Protein AF-X8BH25-F1 (afdb_monomer_lite)

Foldseek 3Di:
DDDDDDDDDDDDDDDDDPPLDDLPPDQDLQLQSNLVNVVVDDPVSLVSVCVVPLQPLLRLNWFQQPPVRSTNQVSVVVCLVVLLVVLVVVLVVLVVVLVVQVVDPDHDPVVNVVSVVVSVVSVVLNLLSVLVVCQQPDPPAAHKTWRGDDNNQWTKIKRAGLQEAQAEEEEEEAAQDTSNCVVVVVVVQVVVLVVVCVVDVVDDSNNYMYMHGRHFDHHNDPVPLPDLPRLLVLLVSVLSNVSSSQSSHDDPHHHYEYEADDSRLSSVVNNVVVVRDDYDYDDDDDDDDDDDDDDDDD

Sequence (298 aa):
MGEVDLPGVRQRAGGRLQTRRRPGDLPPDDPKKFREWWESLSPEQKDLVYSRDHDIGNHPGMPWDPPDHLGKDHYNRLHLPELEQKTQADIDRMQHSLDEMMRGHNVDDGALYALQTQLAAAKNHLQGYRAIEAELNSTNGPKRYLGQLDEFGHAAVAINNPDTATHNAILVPGTGQDLTTIGGADAKSLAMYNAALQADRSLRPQDVAVTTWMGYDRPMGVDHAEFPNLARAGAGSLDAFEAGQRASHVGAPSIDTVIGHSYGSTVVGAAASAGITSTQTTSSPRAAPACSSTTPVT

pLDDT: mean 81.37, std 22.22, range [27.58, 98.62]

InterPro domains:
  IPR010427 Domain of unknown function DUF1023 [PF06259] (153-274)

Organism: NCBI:txid1299334

Radius of gyration: 24.79 Å; chains: 1; bounding box: 74×67×98 Å

Structure (mmCIF, N/CA/C/O backbone):
data_AF-X8BH25-F1
#
_entry.id   AF-X8BH25-F1
#
loop_
_atom_site.group_PDB
_atom_site.id
_atom_site.type_symbol
_atom_site.label_atom_id
_atom_site.label_alt_id
_atom_site.label_comp_id
_atom_site.label_asym_id
_atom_site.label_entity_id
_atom_site.label_seq_id
_atom_site.pdbx_PDB_ins_code
_atom_site.Cartn_x
_atom_site.Cartn_y
_atom_site.Cartn_z
_atom_site.occupancy
_atom_site.B_iso_or_equiv
_atom_site.auth_seq_id
_atom_site.auth_comp_id
_atom_site.auth_asym_id
_atom_site.auth_atom_id
_atom_site.pdbx_PDB_model_num
ATOM 1 N N . MET A 1 1 ? 6.019 -48.169 62.883 1.00 37.38 1 MET A N 1
ATOM 2 C CA . MET A 1 1 ? 6.693 -48.921 61.804 1.00 37.38 1 MET A CA 1
ATOM 3 C C . MET A 1 1 ? 5.579 -49.643 61.055 1.00 37.38 1 MET A C 1
ATOM 5 O O . MET A 1 1 ? 4.874 -50.378 61.727 1.00 37.38 1 MET A O 1
ATOM 9 N N . GLY A 1 2 ? 5.275 -49.424 59.776 1.00 34.59 2 GLY A N 1
ATOM 10 C CA . GLY A 1 2 ? 5.816 -48.527 58.736 1.00 34.59 2 GLY A CA 1
ATOM 11 C C . GLY A 1 2 ? 5.441 -49.109 57.354 1.00 34.59 2 GLY A C 1
ATOM 12 O O . GLY A 1 2 ? 5.427 -50.330 57.270 1.00 34.59 2 GLY A O 1
ATOM 13 N N . GLU A 1 3 ? 5.158 -48.270 56.336 1.00 34.62 3 GLU A N 1
ATOM 14 C CA . GLU A 1 3 ? 4.794 -48.651 54.932 1.00 34.62 3 GLU A CA 1
ATOM 15 C C . GLU A 1 3 ? 3.479 -49.468 54.760 1.00 34.62 3 GLU A C 1
ATOM 17 O O . GLU A 1 3 ? 3.078 -50.169 55.682 1.00 34.62 3 GLU A O 1
ATOM 22 N N . VAL A 1 4 ? 2.698 -49.483 53.661 1.00 37.47 4 VAL A N 1
ATOM 23 C CA . VAL A 1 4 ? 2.357 -48.602 52.494 1.00 37.47 4 VAL A CA 1
ATOM 24 C C . VAL A 1 4 ? 0.859 -48.914 52.144 1.00 37.47 4 VAL A C 1
ATOM 26 O O . VAL A 1 4 ? 0.259 -49.735 52.833 1.00 37.47 4 VAL A O 1
ATOM 29 N N . ASP A 1 5 ? 0.109 -48.342 51.187 1.00 32.78 5 ASP A N 1
ATOM 30 C CA . ASP A 1 5 ? 0.379 -47.505 49.998 1.00 32.78 5 ASP A CA 1
ATOM 31 C C . ASP A 1 5 ? -0.813 -46.543 49.690 1.00 32.78 5 ASP A C 1
ATOM 33 O O . ASP A 1 5 ? -1.689 -46.333 50.533 1.00 32.78 5 ASP A O 1
ATOM 37 N N . LEU A 1 6 ? -0.850 -45.938 48.494 1.00 37.19 6 LEU A N 1
ATOM 38 C CA . LEU A 1 6 ? -1.736 -44.843 48.069 1.00 37.19 6 LEU A CA 1
ATOM 39 C C . LEU A 1 6 ? -2.844 -45.230 47.046 1.00 37.19 6 LEU A C 1
ATOM 41 O O . LEU A 1 6 ? -2.813 -46.308 46.453 1.00 37.19 6 LEU A O 1
ATOM 45 N N . PRO A 1 7 ? -3.866 -44.365 46.833 1.00 39.38 7 PRO A N 1
ATOM 46 C CA . PRO A 1 7 ? -5.082 -44.709 46.086 1.00 39.38 7 PRO A CA 1
ATOM 47 C C . PRO A 1 7 ? -5.023 -44.418 44.574 1.00 39.38 7 PRO A C 1
ATOM 49 O O . PRO A 1 7 ? -4.385 -43.471 44.115 1.00 39.38 7 PRO A O 1
ATOM 52 N N . GLY A 1 8 ? -5.805 -45.174 43.795 1.00 31.67 8 GLY A N 1
ATOM 53 C CA . GLY A 1 8 ? -5.980 -44.957 42.354 1.00 31.67 8 GLY A CA 1
ATOM 54 C C . GLY A 1 8 ? -6.877 -43.758 42.011 1.00 31.67 8 GLY A C 1
ATOM 55 O O . GLY A 1 8 ? -7.979 -43.617 42.544 1.00 31.67 8 GLY A O 1
ATOM 56 N N . VAL A 1 9 ? -6.435 -42.913 41.069 1.00 35.41 9 VAL A N 1
ATOM 57 C CA . VAL A 1 9 ? -7.143 -41.687 40.654 1.00 35.41 9 VAL A CA 1
ATOM 58 C C . VAL A 1 9 ? -7.354 -41.617 39.134 1.00 35.41 9 VAL A C 1
ATOM 60 O O . VAL A 1 9 ? -6.424 -41.402 38.371 1.00 35.41 9 VAL A O 1
ATOM 63 N N . ARG A 1 10 ? -8.641 -41.702 38.769 1.00 33.47 10 ARG A N 1
ATOM 64 C CA . ARG A 1 10 ? -9.377 -41.047 37.662 1.00 33.47 10 ARG A CA 1
ATOM 65 C C . ARG A 1 10 ? -8.927 -41.176 36.192 1.00 33.47 10 ARG A C 1
ATOM 67 O O . ARG A 1 10 ? -7.797 -40.939 35.786 1.00 33.47 10 ARG A O 1
ATOM 74 N N . GLN A 1 11 ? -9.966 -41.389 35.383 1.00 35.06 11 GLN A N 1
ATOM 75 C CA . GLN A 1 11 ? -10.053 -41.205 33.933 1.00 35.06 11 GLN A CA 1
ATOM 76 C C . GLN A 1 11 ? -9.400 -39.899 33.441 1.00 35.06 11 GLN A C 1
ATOM 78 O O . GLN A 1 11 ? -9.598 -38.836 34.031 1.00 35.06 11 GLN A O 1
ATOM 83 N N . ARG A 1 12 ? -8.730 -39.960 32.282 1.00 32.62 12 ARG A N 1
ATOM 84 C CA . ARG A 1 12 ? -8.389 -38.778 31.476 1.00 32.62 12 ARG A CA 1
ATOM 85 C C . ARG A 1 12 ? -9.425 -38.581 30.373 1.00 32.62 12 ARG A C 1
ATOM 87 O O . ARG A 1 12 ? -9.668 -39.490 29.585 1.00 32.62 12 ARG A O 1
ATOM 94 N N . ALA A 1 13 ? -9.998 -37.382 30.304 1.00 37.22 13 ALA A N 1
ATOM 95 C CA . ALA A 1 13 ? -10.833 -36.958 29.186 1.00 37.22 13 ALA A CA 1
ATOM 96 C C . ALA A 1 13 ? -9.973 -36.678 27.939 1.00 37.22 13 ALA A C 1
ATOM 98 O O . ALA A 1 13 ? -8.868 -36.140 28.045 1.00 37.22 13 ALA A O 1
ATOM 99 N N . GLY A 1 14 ? -10.489 -37.019 26.757 1.00 38.03 14 GLY A N 1
ATOM 100 C CA . GLY A 1 14 ? -9.838 -36.727 25.481 1.00 38.03 14 GLY A CA 1
ATOM 101 C C . GLY A 1 14 ? -10.034 -35.270 25.066 1.00 38.03 14 GLY A C 1
ATOM 102 O O . GLY A 1 14 ? -11.088 -34.914 24.547 1.00 38.03 14 GLY A O 1
ATOM 103 N N . GLY A 1 15 ? -9.013 -34.435 25.258 1.00 30.97 15 GLY A N 1
ATOM 104 C CA . GLY A 1 15 ? -8.938 -33.111 24.640 1.00 30.97 15 GLY A CA 1
ATOM 105 C C . GLY A 1 15 ? -8.357 -33.206 23.229 1.00 30.97 15 GLY A C 1
ATOM 106 O O . GLY A 1 15 ? -7.290 -33.791 23.044 1.00 30.97 15 GLY A O 1
ATOM 107 N N . ARG A 1 16 ? -9.029 -32.619 22.229 1.00 37.28 16 ARG A N 1
ATOM 108 C CA . ARG A 1 16 ? -8.447 -32.449 20.888 1.00 37.28 16 ARG A CA 1
ATOM 109 C C . ARG A 1 16 ? -7.255 -31.497 20.985 1.00 37.28 16 ARG A C 1
ATOM 111 O O . ARG A 1 16 ? -7.436 -30.310 21.238 1.00 37.28 16 ARG A O 1
ATOM 118 N N . LEU A 1 17 ? -6.050 -32.014 20.756 1.00 36.94 17 LEU A N 1
ATOM 119 C CA . LEU A 1 17 ? -4.864 -31.190 20.551 1.00 36.94 17 LEU A CA 1
ATOM 120 C C . LEU A 1 17 ? -5.019 -30.441 19.225 1.00 36.94 17 LEU A C 1
ATOM 122 O O . LEU A 1 17 ? -4.850 -31.028 18.158 1.00 36.94 17 LEU A O 1
ATOM 126 N N . GLN A 1 18 ? -5.329 -29.146 19.291 1.00 40.94 18 GLN A N 1
ATOM 127 C CA . GLN A 1 18 ? -5.066 -28.253 18.168 1.00 40.94 18 GLN A CA 1
ATOM 128 C C . GLN A 1 18 ? -3.545 -28.160 18.020 1.00 40.94 18 GLN A C 1
ATOM 130 O O . GLN A 1 18 ? -2.861 -27.615 18.888 1.00 40.94 18 GLN A O 1
ATOM 135 N N . THR A 1 19 ? -3.002 -28.749 16.957 1.00 44.41 19 THR A N 1
ATOM 136 C CA . THR A 1 19 ? -1.580 -28.651 16.624 1.00 44.41 19 THR A CA 1
ATOM 137 C C . THR A 1 19 ? -1.246 -27.201 16.303 1.00 44.41 19 THR A C 1
ATOM 139 O O . THR A 1 19 ? -1.522 -26.738 15.196 1.00 44.41 19 THR A O 1
ATOM 142 N N . ARG A 1 20 ? -0.654 -26.484 17.269 1.00 55.25 20 ARG A N 1
ATOM 143 C CA . ARG A 1 20 ? -0.022 -25.184 17.016 1.00 55.25 20 ARG A CA 1
ATOM 144 C C . ARG A 1 20 ? 0.984 -25.361 15.879 1.00 55.25 20 ARG A C 1
ATOM 146 O O . ARG A 1 20 ? 1.890 -26.190 16.003 1.00 55.25 20 ARG A O 1
ATOM 153 N N . ARG A 1 21 ? 0.793 -24.612 14.789 1.00 59.16 21 ARG A N 1
ATOM 154 C CA . ARG A 1 21 ? 1.749 -24.568 13.677 1.00 59.16 21 ARG A CA 1
ATOM 155 C C . ARG A 1 21 ? 3.113 -24.130 14.206 1.00 59.16 21 ARG A C 1
ATOM 157 O O . ARG A 1 21 ? 3.189 -23.297 15.109 1.00 59.16 21 ARG A O 1
ATOM 164 N N . ARG A 1 22 ? 4.183 -24.722 13.687 1.00 55.12 22 ARG A N 1
ATOM 165 C CA . ARG A 1 22 ? 5.559 -24.373 14.061 1.00 55.12 22 ARG A CA 1
ATOM 166 C C . ARG A 1 22 ? 6.087 -23.239 13.173 1.00 55.12 22 ARG A C 1
ATOM 168 O O . ARG A 1 22 ? 5.622 -23.100 12.042 1.00 55.12 22 ARG A O 1
ATOM 175 N N . PRO A 1 23 ? 7.088 -22.464 13.633 1.00 46.84 23 PRO A N 1
ATOM 176 C CA . PRO A 1 23 ? 7.805 -21.513 12.785 1.00 46.84 23 PRO A CA 1
ATOM 177 C C . PRO A 1 23 ? 8.532 -22.273 11.662 1.00 46.84 23 PRO A C 1
ATOM 179 O O . PRO A 1 23 ? 9.587 -22.869 11.877 1.00 46.84 23 PRO A O 1
ATOM 182 N N . GLY A 1 24 ? 7.922 -22.325 10.477 1.00 53.78 24 GLY A N 1
ATOM 183 C CA . GLY A 1 24 ? 8.342 -23.191 9.369 1.00 53.78 24 GLY A CA 1
ATOM 184 C C . GLY A 1 24 ? 7.213 -23.957 8.678 1.00 53.78 24 GLY A C 1
ATOM 185 O O . GLY A 1 24 ? 7.440 -24.459 7.581 1.00 53.78 24 GLY A O 1
ATOM 186 N N . ASP A 1 25 ? 6.011 -24.013 9.256 1.00 68.56 25 ASP A N 1
ATOM 187 C CA . ASP A 1 25 ? 4.812 -24.338 8.480 1.00 68.56 25 ASP A CA 1
ATOM 188 C C . ASP A 1 25 ? 4.462 -23.140 7.576 1.00 68.56 25 ASP A C 1
ATOM 190 O O . ASP A 1 25 ? 4.660 -21.990 7.975 1.00 68.56 25 ASP A O 1
ATOM 194 N N . LEU A 1 26 ? 3.935 -23.400 6.373 1.00 79.19 26 LEU A N 1
ATOM 195 C CA . LEU A 1 26 ? 3.506 -22.346 5.444 1.00 79.19 26 LEU A CA 1
ATOM 196 C C . LEU A 1 26 ? 2.451 -21.423 6.095 1.00 79.19 26 LEU A C 1
ATOM 198 O O . LEU A 1 26 ? 1.616 -21.925 6.869 1.00 79.19 26 LEU A O 1
ATOM 202 N N . PRO A 1 27 ? 2.439 -20.114 5.774 1.00 87.94 27 PRO A N 1
ATOM 203 C CA . PRO A 1 27 ? 1.376 -19.210 6.198 1.00 87.94 27 PRO A CA 1
ATOM 204 C C . PRO A 1 27 ? -0.015 -19.746 5.802 1.00 87.94 27 PRO A C 1
ATOM 206 O O . PRO A 1 27 ? -0.153 -20.392 4.763 1.00 87.94 27 PRO A O 1
ATOM 209 N N . PRO A 1 28 ? -1.065 -19.571 6.623 1.00 91.81 28 PRO A N 1
ATOM 210 C CA . PRO A 1 28 ? -2.429 -19.909 6.219 1.00 91.81 28 PRO A CA 1
ATOM 211 C C . PRO A 1 28 ? -2.990 -18.876 5.228 1.00 91.81 28 PRO A C 1
ATOM 213 O O . PRO A 1 28 ? -3.037 -17.704 5.575 1.00 91.81 28 PRO A O 1
ATOM 216 N N . ASP A 1 29 ? -3.521 -19.306 4.078 1.00 89.50 29 ASP A N 1
ATOM 217 C CA . ASP A 1 29 ? -4.134 -18.389 3.088 1.00 89.50 29 ASP A CA 1
ATOM 218 C C . ASP A 1 29 ? -5.382 -17.659 3.630 1.00 89.50 29 ASP A C 1
ATOM 220 O O . ASP A 1 29 ? -5.717 -16.546 3.233 1.00 89.50 29 ASP A O 1
ATOM 224 N N . ASP A 1 30 ? -6.111 -18.307 4.546 1.00 91.81 30 ASP A N 1
ATOM 225 C CA . ASP A 1 30 ? -7.304 -17.753 5.191 1.00 91.81 30 ASP A CA 1
ATOM 226 C C . ASP A 1 30 ? -6.918 -16.562 6.090 1.00 91.81 30 ASP A C 1
ATOM 228 O O . ASP A 1 30 ? -6.178 -16.767 7.060 1.00 91.81 30 ASP A O 1
ATOM 232 N N . PRO A 1 31 ? -7.441 -15.342 5.848 1.00 92.25 31 PRO A N 1
ATOM 233 C CA . PRO A 1 31 ? -6.998 -14.142 6.560 1.00 92.25 31 PRO A CA 1
ATOM 234 C C . PRO A 1 31 ? -7.153 -14.215 8.085 1.00 92.25 31 PRO A C 1
ATOM 236 O O . PRO A 1 31 ? -6.322 -13.682 8.818 1.00 92.25 31 PRO A O 1
ATOM 239 N N . LYS A 1 32 ? -8.182 -14.909 8.590 1.00 91.50 32 LYS A N 1
ATOM 240 C CA . LYS A 1 32 ? -8.423 -15.033 10.037 1.00 91.50 32 LYS A CA 1
ATOM 241 C C . LYS A 1 32 ? -7.459 -16.033 10.666 1.00 91.50 32 LYS A C 1
ATOM 243 O O . LYS A 1 32 ? -6.859 -15.739 11.696 1.00 91.50 32 LYS A O 1
ATOM 248 N N . LYS A 1 33 ? -7.240 -17.179 10.014 1.00 93.31 33 LYS A N 1
ATOM 249 C CA . LYS A 1 33 ? -6.247 -18.170 10.467 1.00 93.31 33 LYS A CA 1
ATOM 250 C C . LYS A 1 33 ? -4.823 -17.631 10.374 1.00 93.31 33 LYS A C 1
ATOM 252 O O . LYS A 1 33 ? -4.010 -17.961 11.233 1.00 93.31 33 LYS A O 1
ATOM 257 N N . PHE A 1 34 ? -4.518 -16.817 9.360 1.00 94.44 34 PHE A N 1
ATOM 258 C CA . PHE A 1 34 ? -3.239 -16.120 9.264 1.00 94.44 34 PHE A CA 1
ATOM 259 C C . PHE A 1 34 ? -3.018 -15.227 10.471 1.00 94.44 34 PHE A C 1
ATOM 261 O O . PHE A 1 34 ? -1.981 -15.336 11.112 1.00 94.44 34 PHE A O 1
ATOM 268 N N . ARG A 1 35 ? -4.000 -14.385 10.805 1.00 92.69 35 ARG A N 1
ATOM 269 C CA . ARG A 1 35 ? -3.919 -13.484 11.951 1.00 92.69 35 ARG A CA 1
ATOM 270 C C . ARG A 1 35 ? -3.676 -14.241 13.256 1.00 92.69 35 ARG A C 1
ATOM 272 O O . ARG A 1 35 ? -2.722 -13.932 13.958 1.00 92.69 35 ARG A O 1
ATOM 279 N N . GLU A 1 36 ? -4.482 -15.266 13.544 1.00 92.69 36 GLU A N 1
ATOM 280 C CA . GLU A 1 36 ? -4.318 -16.116 14.737 1.00 92.69 36 GLU A CA 1
ATOM 281 C C . GLU A 1 36 ? -2.929 -16.778 14.796 1.00 92.69 36 GLU A C 1
ATOM 283 O O . GLU A 1 36 ? -2.335 -16.910 15.867 1.00 92.69 36 GLU A O 1
ATOM 288 N N . TRP A 1 37 ? -2.400 -17.200 13.644 1.00 94.62 37 TRP A N 1
ATOM 289 C CA . TRP A 1 37 ? -1.051 -17.747 13.532 1.00 94.62 37 TRP A CA 1
ATOM 290 C C . TRP A 1 37 ? 0.015 -16.675 13.782 1.00 94.62 37 TRP A C 1
ATOM 292 O O . TRP A 1 37 ? 0.904 -16.899 14.601 1.00 94.62 37 TRP A O 1
ATOM 302 N N . TRP A 1 38 ? -0.104 -15.508 13.152 1.00 95.38 38 TRP A N 1
ATOM 303 C CA . TRP A 1 38 ? 0.835 -14.392 13.249 1.00 95.38 38 TRP A CA 1
ATOM 304 C C . TRP A 1 38 ? 0.922 -13.813 14.664 1.00 95.38 38 TRP A C 1
ATOM 306 O O . TRP A 1 38 ? 2.016 -13.600 15.183 1.00 95.38 38 TRP A O 1
ATOM 316 N N . GLU A 1 39 ? -0.222 -13.638 15.329 1.00 93.06 39 GLU A N 1
ATOM 317 C CA . GLU A 1 39 ? -0.318 -13.227 16.738 1.00 93.06 39 GLU A CA 1
ATOM 318 C C . GLU A 1 39 ? 0.257 -14.282 17.708 1.00 93.06 39 GLU A C 1
ATOM 320 O O . GLU A 1 39 ? 0.532 -13.971 18.866 1.00 93.06 39 GLU A O 1
ATOM 325 N N . SER A 1 40 ? 0.470 -15.527 17.256 1.00 93.81 40 SER A N 1
ATOM 326 C CA . SER A 1 40 ? 1.092 -16.593 18.058 1.00 93.81 40 SER A CA 1
ATOM 327 C C . SER A 1 40 ? 2.621 -16.682 17.934 1.00 93.81 40 SER A C 1
ATOM 329 O O . SER A 1 40 ? 3.240 -17.426 18.701 1.00 93.81 40 SER A O 1
ATOM 331 N N . LEU A 1 41 ? 3.223 -15.951 16.987 1.00 95.50 41 LEU A N 1
ATOM 332 C CA . LEU A 1 41 ? 4.667 -15.934 16.741 1.00 95.50 41 LEU A CA 1
ATOM 333 C C . LEU A 1 41 ? 5.393 -14.950 17.669 1.00 95.50 41 LEU A C 1
ATOM 335 O O . LEU A 1 41 ? 4.881 -13.873 17.971 1.00 95.50 41 LEU A O 1
ATOM 339 N N . SER A 1 42 ? 6.621 -15.287 18.075 1.00 96.12 42 SER A N 1
ATOM 340 C CA . SER A 1 42 ? 7.536 -14.305 18.682 1.00 96.12 42 SER A CA 1
ATOM 341 C C . SER A 1 42 ? 8.122 -13.358 17.618 1.00 96.12 42 SER A C 1
ATOM 343 O O . SER A 1 42 ? 8.119 -13.717 16.436 1.00 96.12 42 SER A O 1
ATOM 345 N N . PRO A 1 43 ? 8.671 -12.187 17.997 1.00 96.88 43 PRO A N 1
ATOM 346 C CA . PRO A 1 43 ? 9.340 -11.273 17.067 1.00 96.88 43 PRO A CA 1
ATOM 347 C C . PRO A 1 43 ? 10.351 -11.965 16.144 1.00 96.88 43 PRO A C 1
ATOM 349 O O . PRO A 1 43 ? 10.255 -11.878 14.925 1.00 96.88 43 PRO A O 1
ATOM 352 N N . GLU A 1 44 ? 11.231 -12.791 16.712 1.00 95.94 44 GLU A N 1
ATOM 353 C CA . GLU A 1 44 ? 12.276 -13.505 15.969 1.00 95.94 44 GLU A CA 1
ATOM 354 C C . GLU A 1 44 ? 11.695 -14.544 14.995 1.00 95.94 44 GLU A C 1
ATOM 356 O O . GLU A 1 44 ? 12.322 -14.904 13.999 1.00 95.94 44 GLU A O 1
ATOM 361 N N . GLN A 1 45 ? 10.494 -15.055 15.281 1.00 95.94 45 GLN A N 1
ATOM 362 C CA . GLN A 1 45 ? 9.783 -15.977 14.399 1.00 95.94 45 GLN A CA 1
ATOM 363 C C . GLN A 1 45 ? 9.101 -15.238 13.246 1.00 95.94 45 GLN A C 1
ATOM 365 O O . GLN A 1 45 ? 9.078 -15.780 12.144 1.00 95.94 45 GLN A O 1
ATOM 370 N N . LYS A 1 46 ? 8.590 -14.020 13.471 1.00 96.94 46 LYS A N 1
ATOM 371 C CA . LYS A 1 46 ? 8.051 -13.151 12.413 1.00 96.94 46 LYS A CA 1
ATOM 372 C C . LYS A 1 46 ? 9.159 -12.709 11.451 1.00 96.94 46 LYS A C 1
ATOM 374 O O . LYS A 1 46 ? 9.013 -12.879 10.243 1.00 96.94 46 LYS A O 1
ATOM 379 N N . ASP A 1 47 ? 10.312 -12.301 11.978 1.00 96.19 47 ASP A N 1
ATOM 380 C CA . ASP A 1 47 ? 11.496 -11.948 11.177 1.00 96.19 47 ASP A CA 1
ATOM 381 C C . ASP A 1 47 ? 12.041 -13.153 10.386 1.00 96.19 47 ASP A C 1
ATOM 383 O O . ASP A 1 47 ? 12.452 -13.032 9.229 1.00 96.19 47 ASP A O 1
ATOM 387 N N . LEU A 1 48 ? 11.981 -14.359 10.967 1.00 95.06 48 LEU A N 1
ATOM 388 C CA . LEU A 1 48 ? 12.313 -15.597 10.257 1.00 95.06 48 LEU A CA 1
ATOM 389 C C . LEU A 1 48 ? 11.316 -15.932 9.133 1.00 95.06 48 LEU A C 1
ATOM 391 O O . LEU A 1 48 ? 11.717 -16.568 8.158 1.00 95.06 48 LEU A O 1
ATOM 395 N N . VAL A 1 49 ? 10.044 -15.534 9.239 1.00 95.62 49 VAL A N 1
ATOM 396 C CA . VAL A 1 49 ? 9.096 -15.641 8.117 1.00 95.62 49 VAL A CA 1
ATOM 397 C C . VAL A 1 49 ? 9.465 -14.626 7.037 1.00 95.62 49 VAL A C 1
ATOM 399 O O . VAL A 1 49 ? 9.653 -15.037 5.896 1.00 95.62 49 VAL A O 1
ATOM 402 N N . TYR A 1 50 ? 9.672 -13.355 7.399 1.00 96.19 50 TYR A N 1
ATOM 403 C CA . TYR A 1 50 ? 10.060 -12.303 6.451 1.00 96.19 50 TYR A CA 1
ATOM 404 C C . TYR A 1 50 ? 11.323 -12.665 5.653 1.00 96.19 50 TYR A C 1
ATOM 406 O O . TYR A 1 50 ? 11.318 -12.606 4.431 1.00 96.19 50 TYR A O 1
ATOM 414 N N . SER A 1 51 ? 12.372 -13.176 6.311 1.00 95.44 51 SER A N 1
ATOM 415 C CA . SER A 1 51 ? 13.616 -13.607 5.635 1.00 95.44 51 SER A CA 1
ATOM 416 C C . SER A 1 51 ? 13.464 -14.758 4.618 1.00 95.44 51 SER A C 1
ATOM 418 O O . SER A 1 51 ? 14.439 -15.147 3.970 1.00 95.44 51 SER A O 1
ATOM 420 N N . ARG A 1 52 ? 12.269 -15.352 4.504 1.00 93.69 52 ARG A N 1
ATOM 421 C CA . ARG A 1 52 ? 11.910 -16.395 3.526 1.00 93.69 52 ARG A CA 1
ATOM 422 C C . ARG A 1 52 ? 10.864 -15.928 2.516 1.00 93.69 52 ARG A C 1
ATOM 424 O O . ARG A 1 52 ? 10.758 -16.533 1.454 1.00 93.69 52 ARG A O 1
ATOM 431 N N . ASP A 1 53 ? 10.091 -14.916 2.882 1.00 94.75 53 ASP A N 1
ATOM 432 C CA . ASP A 1 53 ? 8.961 -14.361 2.151 1.00 94.75 53 ASP A CA 1
ATOM 433 C C . ASP A 1 53 ? 8.876 -12.865 2.484 1.00 94.75 53 ASP A C 1
ATOM 435 O O . ASP A 1 53 ? 8.267 -12.457 3.476 1.00 94.75 53 ASP A O 1
ATOM 439 N N . HIS A 1 54 ? 9.552 -12.048 1.678 1.00 94.94 54 HIS A N 1
ATOM 440 C CA . HIS A 1 54 ? 9.624 -10.603 1.892 1.00 94.94 54 HIS A CA 1
ATOM 441 C C . HIS A 1 54 ? 8.278 -9.911 1.580 1.00 94.94 54 HIS A C 1
ATOM 443 O O . HIS A 1 54 ? 7.996 -8.835 2.105 1.00 94.94 54 HIS A O 1
ATOM 449 N N . ASP A 1 55 ? 7.397 -10.582 0.826 1.00 94.19 55 ASP A N 1
ATOM 450 C CA . ASP A 1 55 ? 6.025 -10.159 0.536 1.00 94.19 55 ASP A CA 1
ATOM 451 C C . ASP A 1 55 ? 5.043 -10.443 1.689 1.00 94.19 55 ASP A C 1
ATOM 453 O O . ASP A 1 55 ? 3.873 -10.068 1.605 1.00 94.19 55 ASP A O 1
ATOM 457 N N . ILE A 1 56 ? 5.472 -11.059 2.801 1.00 95.69 56 ILE A N 1
ATOM 458 C CA . ILE A 1 56 ? 4.577 -11.442 3.909 1.00 95.69 56 ILE A CA 1
ATOM 459 C C . ILE A 1 56 ? 3.740 -10.267 4.455 1.00 95.69 56 ILE A C 1
ATOM 461 O O . ILE A 1 56 ? 2.594 -10.458 4.870 1.00 95.69 56 ILE A O 1
ATOM 465 N N . GLY A 1 57 ? 4.263 -9.034 4.409 1.00 95.81 57 GLY A N 1
ATOM 466 C CA . GLY A 1 57 ? 3.539 -7.817 4.799 1.00 95.81 57 GLY A CA 1
ATOM 467 C C . GLY A 1 57 ? 2.317 -7.509 3.916 1.00 95.81 57 GLY A C 1
ATOM 468 O O . GLY A 1 57 ? 1.345 -6.902 4.384 1.00 95.81 57 GLY A O 1
ATOM 469 N N . ASN A 1 58 ? 2.294 -8.000 2.676 1.00 95.50 58 ASN A N 1
ATOM 470 C CA . ASN A 1 58 ? 1.159 -7.896 1.762 1.00 95.50 58 ASN A CA 1
ATOM 471 C C . ASN A 1 58 ? 0.003 -8.831 2.143 1.00 95.50 58 ASN A C 1
ATOM 473 O O . ASN A 1 58 ? -1.140 -8.534 1.788 1.00 95.50 58 ASN A O 1
ATOM 477 N N . HIS A 1 59 ? 0.244 -9.894 2.925 1.00 94.69 59 HIS A N 1
ATOM 478 C CA . HIS A 1 59 ? -0.767 -10.914 3.218 1.00 94.69 59 HIS A CA 1
ATOM 479 C C . HIS A 1 59 ? -2.087 -10.300 3.744 1.00 94.69 59 HIS A C 1
ATOM 481 O O . HIS A 1 59 ? -2.043 -9.463 4.654 1.00 94.69 59 HIS A O 1
ATOM 487 N N . PRO A 1 60 ? -3.276 -10.685 3.229 1.00 90.25 60 PRO A N 1
ATOM 488 C CA . PRO A 1 60 ? -4.532 -10.018 3.589 1.00 90.25 60 PRO A CA 1
ATOM 489 C C . PRO A 1 60 ? -4.864 -10.078 5.085 1.00 90.25 60 PRO A C 1
ATOM 491 O O . PRO A 1 60 ? -5.399 -9.125 5.635 1.00 90.25 60 PRO A O 1
ATOM 494 N N . GLY A 1 61 ? -4.512 -11.176 5.762 1.00 91.44 61 GLY A N 1
ATOM 495 C CA . GLY A 1 61 ? -4.720 -11.343 7.208 1.00 91.44 61 GLY A CA 1
ATOM 496 C C . GLY A 1 61 ? -3.717 -10.630 8.122 1.00 91.44 61 GLY A C 1
ATOM 497 O O . GLY A 1 61 ? -3.825 -10.756 9.340 1.00 91.44 61 GLY A O 1
ATOM 498 N N . MET A 1 62 ? -2.714 -9.942 7.571 1.00 96.31 62 MET A N 1
ATOM 499 C CA . MET A 1 62 ? -1.695 -9.243 8.358 1.00 96.31 62 MET A CA 1
ATOM 500 C C . MET A 1 62 ? -2.294 -7.982 9.016 1.00 96.31 62 MET A C 1
ATOM 502 O O . MET A 1 62 ? -2.835 -7.146 8.290 1.00 96.31 62 MET A O 1
ATOM 506 N N . PRO A 1 63 ? -2.184 -7.793 10.347 1.00 97.00 63 PRO A N 1
ATOM 507 C CA . PRO A 1 63 ? -2.561 -6.535 10.996 1.00 97.00 63 PRO A CA 1
ATOM 508 C C . PRO A 1 63 ? -1.674 -5.382 10.532 1.00 97.00 63 PRO A C 1
ATOM 510 O O . PRO A 1 63 ? -0.473 -5.561 10.338 1.00 97.00 63 PRO A O 1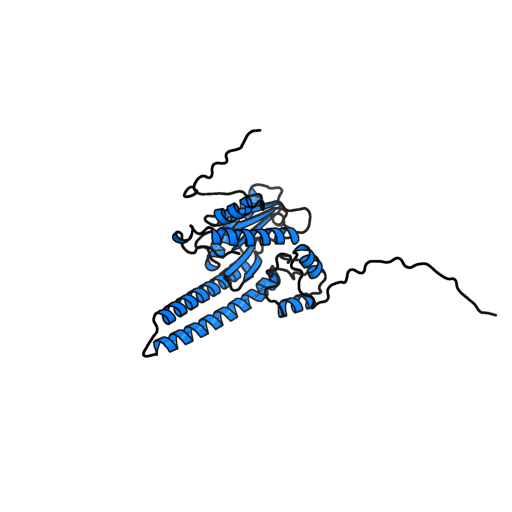
ATOM 513 N N . TRP A 1 64 ? -2.257 -4.200 10.353 1.00 97.56 64 TRP A N 1
ATOM 514 C CA . TRP A 1 64 ? -1.567 -2.986 9.919 1.00 97.56 64 TRP A CA 1
ATOM 515 C C . TRP A 1 64 ? -0.465 -2.566 10.890 1.00 97.56 64 TRP A C 1
ATOM 517 O O . TRP A 1 64 ? 0.677 -2.377 10.466 1.00 97.56 64 TRP A O 1
ATOM 527 N N . ASP A 1 65 ? -0.811 -2.449 12.173 1.00 97.50 65 ASP A N 1
ATOM 528 C CA . ASP A 1 65 ? 0.109 -2.091 13.260 1.00 97.50 65 ASP A CA 1
ATOM 529 C C . ASP A 1 65 ? -0.365 -2.737 14.579 1.00 97.50 65 ASP A C 1
ATOM 531 O O . ASP A 1 65 ? -1.113 -2.117 15.345 1.00 97.50 65 ASP A O 1
ATOM 535 N N . PRO A 1 66 ? -0.017 -4.019 14.819 1.00 96.50 66 PRO A N 1
ATOM 536 C CA . PRO A 1 66 ? -0.350 -4.733 16.052 1.00 96.50 66 PRO A CA 1
ATOM 537 C C . PRO A 1 66 ? 0.423 -4.172 17.264 1.00 96.50 66 PRO A C 1
ATOM 539 O O . PRO A 1 66 ? 1.368 -3.407 17.092 1.00 96.50 66 PRO A O 1
ATOM 542 N N . PRO A 1 67 ? 0.095 -4.572 18.511 1.00 95.25 67 PRO A N 1
ATOM 543 C CA . PRO A 1 67 ? 0.729 -4.022 19.718 1.00 95.25 67 PRO A CA 1
ATOM 544 C C . PRO A 1 67 ? 2.247 -4.227 19.856 1.00 95.25 67 PRO A C 1
ATOM 546 O O . PRO A 1 67 ? 2.862 -3.570 20.692 1.00 95.25 67 PRO A O 1
ATOM 549 N N . ASP A 1 68 ? 2.848 -5.143 19.092 1.00 96.75 68 ASP A N 1
ATOM 550 C CA . ASP A 1 68 ? 4.303 -5.333 19.010 1.00 96.75 68 ASP A CA 1
ATOM 551 C C . ASP A 1 68 ? 4.950 -4.586 17.830 1.00 96.75 68 ASP A C 1
ATOM 553 O O . ASP A 1 68 ? 6.160 -4.672 17.640 1.00 96.75 68 ASP A O 1
ATOM 557 N N . HIS A 1 69 ? 4.156 -3.834 17.062 1.00 97.69 69 HIS A N 1
ATOM 558 C CA . HIS A 1 69 ? 4.529 -3.106 15.849 1.00 97.69 69 HIS A CA 1
ATOM 559 C C . HIS A 1 69 ? 5.078 -3.980 14.710 1.00 97.69 69 HIS A C 1
ATOM 561 O O . HIS A 1 69 ? 5.686 -3.464 13.777 1.00 97.69 69 HIS A O 1
ATOM 567 N N . LEU A 1 70 ? 4.834 -5.296 14.737 1.00 98.06 70 LEU A N 1
ATOM 568 C CA . LEU A 1 70 ? 5.280 -6.247 13.713 1.00 98.06 70 LEU A CA 1
ATOM 569 C C . LEU A 1 70 ? 4.103 -6.663 12.821 1.00 98.06 70 LEU A C 1
ATOM 571 O O . LEU A 1 70 ? 3.586 -7.782 12.913 1.00 98.06 70 LEU A O 1
ATOM 575 N N . GLY A 1 71 ? 3.657 -5.715 11.992 1.00 97.94 71 GLY A N 1
ATOM 576 C CA . GLY A 1 71 ? 2.532 -5.832 11.055 1.00 97.94 71 GLY A CA 1
ATOM 577 C C . GLY A 1 71 ? 2.864 -5.355 9.637 1.00 97.94 71 GLY A C 1
ATOM 578 O O . GLY A 1 71 ? 4.038 -5.247 9.275 1.00 97.94 71 GLY A O 1
ATOM 579 N N . LYS A 1 72 ? 1.832 -5.036 8.839 1.00 98.19 72 LYS A N 1
ATOM 580 C CA . LYS A 1 72 ? 1.964 -4.573 7.443 1.00 98.19 72 LYS A CA 1
ATOM 581 C C . LYS A 1 72 ? 2.917 -3.387 7.336 1.00 98.19 72 LYS A C 1
ATOM 583 O O . LYS A 1 72 ? 3.851 -3.434 6.542 1.00 98.19 72 LYS A O 1
ATOM 588 N N . ASP A 1 73 ? 2.719 -2.366 8.175 1.00 98.62 73 ASP A N 1
ATOM 589 C CA . ASP A 1 73 ? 3.515 -1.135 8.136 1.00 98.62 73 ASP A CA 1
ATOM 590 C C . ASP A 1 73 ? 5.007 -1.417 8.335 1.00 98.62 73 ASP A C 1
ATOM 592 O O . ASP A 1 73 ? 5.833 -0.861 7.624 1.00 98.62 73 ASP A O 1
ATOM 596 N N . HIS A 1 74 ? 5.356 -2.326 9.247 1.00 98.56 74 HIS A N 1
ATOM 597 C CA . HIS A 1 74 ? 6.744 -2.691 9.515 1.00 98.56 74 HIS A CA 1
ATOM 598 C C . HIS A 1 74 ? 7.380 -3.456 8.353 1.00 98.56 74 HIS A C 1
ATOM 600 O O . HIS A 1 74 ? 8.384 -3.004 7.806 1.00 98.56 74 HIS A O 1
ATOM 606 N N . TYR A 1 75 ? 6.797 -4.588 7.949 1.00 98.50 75 TYR A N 1
ATOM 607 C CA . TYR A 1 75 ? 7.437 -5.457 6.957 1.00 98.50 75 TYR A CA 1
ATOM 608 C C . TYR A 1 75 ? 7.404 -4.865 5.545 1.00 98.50 75 TYR A C 1
ATOM 610 O O . TYR A 1 75 ? 8.389 -4.985 4.823 1.00 98.50 75 TYR A O 1
ATOM 618 N N . ASN A 1 76 ? 6.364 -4.111 5.175 1.00 98.56 76 ASN A N 1
ATOM 619 C CA . ASN A 1 76 ? 6.361 -3.406 3.891 1.00 98.56 76 ASN A CA 1
ATOM 620 C C . ASN A 1 76 ? 7.356 -2.226 3.883 1.00 98.56 76 ASN A C 1
ATOM 622 O O . ASN A 1 76 ? 7.970 -1.957 2.852 1.00 98.56 76 ASN A O 1
ATOM 626 N N . ARG A 1 77 ? 7.564 -1.524 5.015 1.00 98.44 77 ARG A N 1
ATOM 627 C CA . ARG A 1 77 ? 8.620 -0.491 5.130 1.00 98.44 77 ARG A CA 1
ATOM 628 C C . ARG A 1 77 ? 10.025 -1.094 5.127 1.00 98.44 77 ARG A C 1
ATOM 630 O O . ARG A 1 77 ? 10.948 -0.423 4.677 1.00 98.44 77 ARG A O 1
ATOM 637 N N . LEU A 1 78 ? 10.189 -2.325 5.614 1.00 98.25 78 LEU A N 1
ATOM 638 C CA . LEU A 1 78 ? 11.444 -3.075 5.529 1.00 98.25 78 LEU A CA 1
ATOM 639 C C . LEU A 1 78 ? 11.731 -3.529 4.087 1.00 98.25 78 LEU A C 1
ATOM 641 O O . LEU A 1 78 ? 12.875 -3.445 3.648 1.00 98.25 78 LEU A O 1
ATOM 645 N N . HIS A 1 79 ? 10.692 -3.909 3.335 1.00 98.12 79 HIS A N 1
ATOM 646 C CA . HIS A 1 79 ? 10.811 -4.342 1.941 1.00 98.12 79 HIS A CA 1
ATOM 647 C C . HIS A 1 79 ? 11.013 -3.185 0.943 1.00 98.12 79 HIS A C 1
ATOM 649 O O . HIS A 1 79 ? 11.727 -3.333 -0.048 1.00 98.12 79 HIS A O 1
ATOM 655 N N . LEU A 1 80 ? 10.450 -2.001 1.212 1.00 98.38 80 LEU A N 1
ATOM 656 C CA . LEU A 1 80 ? 10.589 -0.798 0.376 1.00 98.38 80 LEU A CA 1
ATOM 657 C C . LEU A 1 80 ? 12.038 -0.495 -0.089 1.00 98.38 80 LEU A C 1
ATOM 659 O O . LEU A 1 80 ? 12.248 -0.405 -1.301 1.00 98.38 80 LEU A O 1
ATOM 663 N N . PRO A 1 81 ? 13.057 -0.383 0.790 1.00 98.25 81 PRO A N 1
ATOM 664 C CA . PRO A 1 81 ? 14.437 -0.140 0.357 1.00 98.25 81 PRO A CA 1
ATOM 665 C C . PRO A 1 81 ? 15.052 -1.308 -0.433 1.00 98.25 81 PRO A C 1
ATOM 667 O O . PRO A 1 81 ? 15.943 -1.086 -1.254 1.00 98.25 81 PRO A O 1
ATOM 670 N N . GLU A 1 82 ? 14.584 -2.543 -0.234 1.00 97.75 82 GLU A N 1
ATOM 671 C CA . GLU A 1 82 ? 15.031 -3.706 -1.011 1.00 97.75 82 GLU A CA 1
ATOM 672 C C . GLU A 1 82 ? 14.494 -3.636 -2.449 1.00 97.75 82 GLU A C 1
ATOM 674 O O . GLU A 1 82 ? 15.244 -3.862 -3.402 1.00 97.75 82 GLU A O 1
ATOM 679 N N . LEU A 1 83 ? 13.221 -3.250 -2.616 1.00 97.62 83 LEU A N 1
ATOM 680 C CA . LEU A 1 83 ? 12.612 -2.975 -3.921 1.00 97.62 83 LEU A CA 1
ATOM 681 C C . LEU A 1 83 ? 13.300 -1.809 -4.636 1.00 97.62 83 LEU A C 1
ATOM 683 O O . LEU A 1 83 ? 13.583 -1.916 -5.834 1.00 97.62 83 LEU A O 1
ATOM 687 N N . GLU A 1 84 ? 13.638 -0.728 -3.926 1.00 98.25 84 GLU A N 1
ATOM 688 C CA . GLU A 1 84 ? 14.430 0.368 -4.496 1.00 98.25 84 GLU A CA 1
ATOM 689 C C . GLU A 1 84 ? 15.810 -0.100 -4.965 1.00 98.25 84 GLU A C 1
ATOM 691 O O . GLU A 1 84 ? 16.202 0.184 -6.101 1.00 98.25 84 GLU A O 1
ATOM 696 N N . GLN A 1 85 ? 16.538 -0.849 -4.130 1.00 98.38 85 GLN A N 1
ATOM 697 C CA . GLN A 1 85 ? 17.875 -1.342 -4.463 1.00 98.38 85 GLN A CA 1
ATOM 698 C C . GLN A 1 85 ? 17.848 -2.306 -5.658 1.00 98.38 85 GLN A C 1
ATOM 700 O O . GLN A 1 85 ? 18.666 -2.170 -6.572 1.00 98.38 85 GLN A O 1
ATOM 705 N N . LYS A 1 86 ? 16.897 -3.249 -5.678 1.00 97.38 86 LYS A N 1
ATOM 706 C CA . LYS A 1 86 ? 16.673 -4.182 -6.792 1.00 97.38 86 LYS A CA 1
ATOM 707 C C . LYS A 1 86 ? 16.385 -3.418 -8.086 1.00 97.38 86 LYS A C 1
ATOM 709 O O . LYS A 1 86 ? 17.051 -3.633 -9.095 1.00 97.38 86 LYS A O 1
ATOM 714 N N . THR A 1 87 ? 15.461 -2.461 -8.034 1.00 97.81 87 THR A N 1
ATOM 715 C CA . THR A 1 87 ? 15.040 -1.687 -9.212 1.00 97.81 87 THR A CA 1
ATOM 716 C C . THR A 1 87 ? 16.155 -0.779 -9.732 1.00 97.81 87 THR A C 1
ATOM 718 O O . THR A 1 87 ? 16.332 -0.666 -10.943 1.00 97.81 87 THR A O 1
ATOM 721 N N . GLN A 1 88 ? 16.962 -0.174 -8.852 1.00 98.50 88 GLN A N 1
ATOM 722 C CA . GLN A 1 88 ? 18.143 0.593 -9.260 1.00 98.50 88 GLN A CA 1
ATOM 723 C C . GLN A 1 88 ? 19.186 -0.302 -9.945 1.00 98.50 88 GLN A C 1
ATOM 725 O O . GLN A 1 88 ? 19.678 0.056 -11.014 1.00 98.50 88 GLN A O 1
ATOM 730 N N . ALA A 1 89 ? 19.474 -1.487 -9.398 1.00 98.50 89 ALA A N 1
ATOM 731 C CA . ALA A 1 89 ? 20.380 -2.440 -10.040 1.00 98.50 89 ALA A CA 1
ATOM 732 C C . ALA A 1 89 ? 19.859 -2.891 -11.419 1.00 98.50 89 ALA A C 1
ATOM 734 O O . ALA A 1 89 ? 20.638 -3.051 -12.359 1.00 98.50 89 ALA A O 1
ATOM 735 N N . ASP A 1 90 ? 18.546 -3.051 -11.576 1.00 97.06 90 ASP A N 1
ATOM 736 C CA . ASP A 1 90 ? 17.920 -3.411 -12.850 1.00 97.06 90 ASP A CA 1
ATOM 737 C C . ASP A 1 90 ? 17.997 -2.274 -13.879 1.00 97.06 90 ASP A C 1
ATOM 739 O O . ASP A 1 90 ? 18.324 -2.523 -15.043 1.00 97.06 90 ASP A O 1
ATOM 743 N N . ILE A 1 91 ? 17.795 -1.023 -13.450 1.00 98.31 91 ILE A N 1
ATOM 744 C CA . ILE A 1 91 ? 18.031 0.181 -14.262 1.00 98.31 91 ILE A CA 1
ATOM 745 C C . ILE A 1 91 ? 19.483 0.232 -14.746 1.00 98.31 91 ILE A C 1
ATOM 747 O O . ILE A 1 91 ? 19.712 0.448 -15.937 1.00 98.31 91 ILE A O 1
ATOM 751 N N . ASP A 1 92 ? 20.453 -0.003 -13.861 1.00 98.44 92 ASP A N 1
ATOM 752 C CA . ASP A 1 92 ? 21.880 0.059 -14.191 1.00 98.44 92 ASP A CA 1
ATOM 753 C C . ASP A 1 92 ? 22.267 -1.043 -15.196 1.00 98.44 92 ASP A C 1
ATOM 755 O O . ASP A 1 92 ? 22.959 -0.778 -16.185 1.00 98.44 92 ASP A O 1
ATOM 759 N N . ARG A 1 93 ? 21.752 -2.271 -15.012 1.00 98.12 93 ARG A N 1
ATOM 760 C CA . ARG A 1 93 ? 21.932 -3.386 -15.962 1.00 98.12 93 ARG A CA 1
ATOM 761 C C . ARG A 1 93 ? 21.323 -3.081 -17.332 1.00 98.12 93 ARG A C 1
ATOM 763 O O . ARG A 1 93 ? 21.969 -3.322 -18.353 1.00 98.12 93 ARG A O 1
ATOM 770 N N . MET A 1 94 ? 20.103 -2.546 -17.371 1.00 97.38 94 MET A N 1
ATOM 771 C CA . MET A 1 94 ? 19.427 -2.194 -18.624 1.00 97.38 94 MET A CA 1
ATOM 772 C C . MET A 1 94 ? 20.104 -1.025 -19.345 1.00 97.38 94 MET A C 1
ATOM 774 O O . MET A 1 94 ? 20.256 -1.077 -20.564 1.00 97.38 94 MET A O 1
ATOM 778 N N . GLN A 1 95 ? 20.565 -0.006 -18.615 1.00 97.12 95 GLN A N 1
ATOM 779 C CA . GLN A 1 95 ? 21.321 1.112 -19.182 1.00 97.12 95 GLN A CA 1
ATOM 780 C C . GLN A 1 95 ? 22.647 0.629 -19.784 1.00 97.12 95 GLN A C 1
ATOM 782 O O . GLN A 1 95 ? 22.951 0.969 -20.923 1.00 97.12 95 GLN A O 1
ATOM 787 N N . HIS A 1 96 ? 23.391 -0.239 -19.090 1.00 96.69 96 HIS A N 1
ATOM 788 C CA . HIS A 1 96 ? 24.611 -0.826 -19.646 1.00 96.69 96 HIS A CA 1
ATOM 789 C C . HIS A 1 96 ? 24.333 -1.649 -20.919 1.00 96.69 96 HIS A C 1
ATOM 791 O O . HIS A 1 96 ? 25.039 -1.502 -21.916 1.00 96.69 96 HIS A O 1
ATOM 797 N N . SER A 1 97 ? 23.267 -2.462 -20.924 1.00 94.62 97 SER A N 1
ATOM 798 C CA . SER A 1 97 ? 22.851 -3.220 -22.114 1.00 94.62 97 SER A CA 1
ATOM 799 C C . SER A 1 97 ? 22.455 -2.314 -23.286 1.00 94.62 97 SER A C 1
ATOM 801 O O . SER A 1 97 ? 22.702 -2.670 -24.439 1.00 94.62 97 SER A O 1
ATOM 803 N N . LEU A 1 98 ? 21.851 -1.156 -23.009 1.00 93.44 98 LEU A N 1
ATOM 804 C CA . LEU A 1 98 ? 21.501 -0.155 -24.014 1.00 93.44 98 LEU A CA 1
ATOM 805 C C . LEU A 1 98 ? 22.769 0.484 -24.605 1.00 93.44 98 LEU A C 1
ATOM 807 O O . LEU A 1 98 ? 22.897 0.593 -25.823 1.00 93.44 98 LEU A O 1
ATOM 811 N N . ASP A 1 99 ? 23.738 0.827 -23.756 1.00 93.56 99 ASP A N 1
ATOM 812 C CA . ASP A 1 99 ? 24.999 1.456 -24.156 1.00 93.56 99 ASP A CA 1
ATOM 813 C C . ASP A 1 99 ? 25.923 0.502 -24.944 1.00 93.56 99 ASP A C 1
ATOM 815 O O . ASP A 1 99 ? 26.690 0.954 -25.798 1.00 93.56 99 ASP A O 1
ATOM 819 N N . GLU A 1 100 ? 25.890 -0.808 -24.664 1.00 92.19 100 GLU A N 1
ATOM 820 C CA . GLU A 1 100 ? 26.542 -1.846 -25.484 1.00 92.19 100 GLU A CA 1
ATOM 821 C C . GLU A 1 100 ? 25.847 -1.990 -26.846 1.00 92.19 100 GLU A C 1
ATOM 823 O O . GLU A 1 100 ? 26.510 -1.968 -27.885 1.00 92.19 100 GLU A O 1
ATOM 828 N N . MET A 1 101 ? 24.510 -2.067 -26.864 1.00 90.56 101 MET A N 1
ATOM 829 C CA . MET A 1 101 ? 23.730 -2.192 -28.099 1.00 90.56 101 MET A CA 1
ATOM 830 C C . MET A 1 101 ? 23.982 -1.008 -29.044 1.00 90.56 101 MET A C 1
ATOM 832 O O . MET A 1 101 ? 24.293 -1.219 -30.213 1.00 90.56 101 MET A O 1
ATOM 836 N N . MET A 1 102 ? 23.958 0.225 -28.528 1.00 88.44 102 MET A N 1
ATOM 837 C CA . MET A 1 102 ? 24.213 1.451 -29.300 1.00 88.44 102 MET A CA 1
ATOM 838 C C . MET A 1 102 ? 25.652 1.579 -29.839 1.00 88.44 102 MET A C 1
ATOM 840 O O . MET A 1 102 ? 25.897 2.405 -30.718 1.00 88.44 102 MET A O 1
ATOM 844 N N . ARG A 1 103 ? 26.610 0.781 -29.343 1.00 89.50 103 ARG A N 1
ATOM 845 C CA . ARG A 1 103 ? 27.971 0.670 -29.909 1.00 89.50 103 ARG A CA 1
ATOM 846 C C . ARG A 1 103 ? 28.081 -0.379 -31.020 1.00 89.50 103 ARG A C 1
ATOM 848 O O . ARG A 1 103 ? 29.056 -0.361 -31.775 1.00 89.50 103 ARG A O 1
ATOM 855 N N . GLY A 1 104 ? 27.110 -1.286 -31.131 1.00 84.75 104 GLY A N 1
ATOM 856 C CA . GLY A 1 104 ? 27.044 -2.295 -32.184 1.00 84.75 104 GLY A CA 1
ATOM 857 C C . GLY A 1 104 ? 26.797 -1.692 -33.571 1.00 84.75 104 GLY A C 1
ATOM 858 O O . GLY A 1 104 ? 26.225 -0.617 -33.714 1.00 84.75 104 GLY A O 1
ATOM 859 N N . HIS A 1 105 ? 27.234 -2.388 -34.624 1.00 72.50 105 HIS A N 1
ATOM 860 C CA . HIS A 1 105 ? 27.038 -1.935 -36.013 1.00 72.50 105 HIS A CA 1
ATOM 861 C C . HIS A 1 105 ? 25.708 -2.388 -36.637 1.00 72.50 105 HIS A C 1
ATOM 863 O O . HIS A 1 105 ? 25.329 -1.871 -37.681 1.00 72.50 105 HIS A O 1
ATOM 869 N N . ASN A 1 106 ? 25.004 -3.332 -36.004 1.00 77.12 106 ASN A N 1
ATOM 870 C CA . ASN A 1 106 ? 23.667 -3.782 -36.388 1.00 77.12 106 ASN A CA 1
ATOM 871 C C . ASN A 1 106 ? 22.800 -3.797 -35.125 1.00 77.12 106 ASN A C 1
ATOM 873 O O . ASN A 1 106 ? 22.933 -4.705 -34.304 1.00 77.12 106 ASN A O 1
ATOM 877 N N . VAL A 1 107 ? 21.961 -2.778 -34.954 1.00 81.56 107 VAL A N 1
ATOM 878 C CA . VAL A 1 107 ? 20.993 -2.695 -33.854 1.00 81.56 107 VAL A CA 1
ATOM 879 C C . VAL A 1 107 ? 19.659 -3.258 -34.335 1.00 81.56 107 VAL A C 1
ATOM 881 O O . VAL A 1 107 ? 19.223 -2.955 -35.442 1.00 81.56 107 VAL A O 1
ATOM 884 N N . ASP A 1 108 ? 19.028 -4.093 -33.514 1.00 88.62 108 ASP A N 1
ATOM 885 C CA . ASP A 1 108 ? 17.647 -4.527 -33.721 1.00 88.62 108 ASP A CA 1
ATOM 886 C C . ASP A 1 108 ? 16.719 -3.469 -33.106 1.00 88.62 108 ASP A C 1
ATOM 888 O O . ASP A 1 108 ? 16.678 -3.313 -31.884 1.00 88.62 108 ASP A O 1
ATOM 892 N N . ASP A 1 109 ? 15.998 -2.728 -33.951 1.00 87.25 109 ASP A N 1
ATOM 893 C CA . ASP A 1 109 ? 15.090 -1.652 -33.528 1.00 87.25 109 ASP A CA 1
ATOM 894 C C . ASP A 1 109 ? 13.997 -2.143 -32.559 1.00 87.25 109 ASP A C 1
ATOM 896 O O . ASP A 1 109 ? 13.574 -1.404 -31.667 1.00 87.25 109 ASP A O 1
ATOM 900 N N . GLY A 1 110 ? 13.546 -3.395 -32.698 1.00 90.50 110 GLY A N 1
ATOM 901 C CA . GLY A 1 110 ? 12.540 -3.999 -31.827 1.00 90.50 110 GLY A CA 1
ATOM 902 C C . GLY A 1 110 ? 13.103 -4.334 -30.448 1.00 90.50 110 GLY A C 1
ATOM 903 O O . GLY A 1 110 ? 12.480 -4.017 -29.431 1.00 90.50 110 GLY A O 1
ATOM 904 N N . ALA A 1 111 ? 14.305 -4.914 -30.398 1.00 90.44 111 ALA A N 1
ATOM 905 C CA . ALA A 1 111 ? 15.013 -5.167 -29.143 1.00 90.44 111 ALA A CA 1
ATOM 906 C C . ALA A 1 111 ? 15.392 -3.857 -28.428 1.00 90.44 111 ALA A C 1
ATOM 908 O O . ALA A 1 111 ? 15.227 -3.751 -27.210 1.00 90.44 111 ALA A O 1
ATOM 909 N N . LEU A 1 112 ? 15.831 -2.845 -29.185 1.00 91.75 112 LEU A N 1
ATOM 910 C CA . LEU A 1 112 ? 16.127 -1.503 -28.687 1.00 91.75 112 LEU A CA 1
ATOM 911 C C . LEU A 1 112 ? 14.886 -0.863 -28.051 1.00 91.75 112 LEU A C 1
ATOM 913 O O . LEU A 1 112 ? 14.943 -0.404 -26.909 1.00 91.75 112 LEU A O 1
ATOM 917 N N . TYR A 1 113 ? 13.756 -0.870 -28.761 1.00 91.19 113 TYR A N 1
ATOM 918 C CA . TYR A 1 113 ? 12.494 -0.303 -28.283 1.00 91.19 113 TYR A CA 1
ATOM 919 C C . TYR A 1 113 ? 11.956 -1.023 -27.037 1.00 91.19 113 TYR A C 1
ATOM 921 O O . TYR A 1 113 ? 11.516 -0.376 -26.081 1.00 91.19 113 TYR A O 1
ATOM 929 N N . ALA A 1 114 ? 12.036 -2.357 -27.004 1.00 92.69 114 ALA A N 1
ATOM 930 C CA . ALA A 1 114 ? 11.639 -3.149 -25.844 1.00 92.69 114 ALA A CA 1
ATOM 931 C C . ALA A 1 114 ? 12.494 -2.812 -24.609 1.00 92.69 114 ALA A C 1
ATOM 933 O O . ALA A 1 114 ? 11.946 -2.547 -23.537 1.00 92.69 114 ALA A O 1
ATOM 934 N N . LEU A 1 115 ? 13.821 -2.740 -24.766 1.00 94.06 115 LEU A N 1
ATOM 935 C CA . LEU A 1 115 ? 14.746 -2.396 -23.682 1.00 94.06 115 LEU A CA 1
ATOM 936 C C . LEU A 1 115 ? 14.546 -0.955 -23.183 1.00 94.06 115 LEU A C 1
ATOM 938 O O . LEU A 1 115 ? 14.533 -0.719 -21.976 1.00 94.06 115 LEU A O 1
ATOM 942 N N . GLN A 1 116 ? 14.327 0.007 -24.086 1.00 94.06 116 GLN A N 1
ATOM 943 C CA . GLN A 1 116 ? 13.994 1.390 -23.720 1.00 94.06 116 GLN A CA 1
ATOM 944 C C . GLN A 1 116 ? 12.679 1.473 -22.932 1.00 94.06 116 GLN A C 1
ATOM 946 O O . GLN A 1 116 ? 12.597 2.215 -21.952 1.00 94.06 116 GLN A O 1
ATOM 951 N N . THR A 1 117 ? 11.674 0.682 -23.316 1.00 93.69 117 THR A N 1
ATOM 952 C CA . THR A 1 117 ? 10.375 0.622 -22.631 1.00 93.69 117 THR A CA 1
ATOM 953 C C . THR A 1 117 ? 10.512 0.030 -21.224 1.00 93.69 117 THR A C 1
ATOM 955 O O . THR A 1 117 ? 10.006 0.611 -20.265 1.00 93.69 117 THR A O 1
ATOM 958 N N . GLN A 1 118 ? 11.257 -1.071 -21.065 1.00 93.38 118 GLN A N 1
ATOM 959 C CA . GLN A 1 118 ? 11.544 -1.677 -19.755 1.00 93.38 118 GLN A CA 1
ATOM 960 C C . GLN A 1 118 ? 12.341 -0.729 -18.845 1.00 93.38 118 GLN A C 1
ATOM 962 O O . GLN A 1 118 ? 12.005 -0.558 -17.673 1.00 93.38 118 GLN A O 1
ATOM 967 N N . LEU A 1 119 ? 13.349 -0.044 -19.394 1.00 96.12 119 LEU A N 1
ATOM 968 C CA . LEU A 1 119 ? 14.148 0.948 -18.674 1.00 96.12 119 LEU A CA 1
ATOM 969 C C . LEU A 1 119 ? 13.307 2.149 -18.210 1.00 96.12 119 LEU A C 1
ATOM 971 O O . LEU A 1 119 ? 13.519 2.652 -17.106 1.00 96.12 119 LEU A O 1
ATOM 975 N N . ALA A 1 120 ? 12.357 2.609 -19.029 1.00 95.12 120 ALA A N 1
ATOM 976 C CA . ALA A 1 120 ? 11.421 3.666 -18.654 1.00 95.12 120 ALA A CA 1
ATOM 977 C C . ALA A 1 120 ? 10.468 3.210 -17.534 1.00 95.12 120 ALA A C 1
ATOM 979 O O . ALA A 1 120 ? 10.302 3.933 -16.552 1.00 95.12 120 ALA A O 1
ATOM 980 N N . ALA A 1 121 ? 9.911 1.997 -17.635 1.00 91.62 121 ALA A N 1
ATOM 981 C CA . ALA A 1 121 ? 9.042 1.421 -16.608 1.00 91.62 121 ALA A CA 1
ATOM 982 C C . ALA A 1 121 ? 9.765 1.264 -15.258 1.00 91.62 121 ALA A C 1
ATOM 984 O O . ALA A 1 121 ? 9.263 1.735 -14.240 1.00 91.62 121 ALA A O 1
ATOM 985 N N . ALA A 1 122 ? 10.983 0.711 -15.240 1.00 95.12 122 ALA A N 1
ATOM 986 C CA . ALA A 1 122 ? 11.759 0.563 -14.006 1.00 95.12 122 ALA A CA 1
ATOM 987 C C . ALA A 1 122 ? 12.135 1.917 -13.375 1.00 95.12 122 ALA A C 1
ATOM 989 O O . ALA A 1 122 ? 12.019 2.084 -12.161 1.00 95.12 122 ALA A O 1
ATOM 990 N N . LYS A 1 123 ? 12.509 2.922 -14.186 1.00 96.62 123 LYS A N 1
ATOM 991 C CA . LYS A 1 123 ? 12.724 4.302 -13.702 1.00 96.62 123 LYS A CA 1
ATOM 992 C C . LYS A 1 123 ? 11.453 4.882 -13.064 1.00 96.62 123 LYS A C 1
ATOM 994 O O . LYS A 1 123 ? 11.551 5.540 -12.030 1.00 96.62 123 LYS A O 1
ATOM 999 N N . ASN A 1 124 ? 10.280 4.589 -13.627 1.00 94.62 124 ASN A N 1
ATOM 1000 C CA . ASN A 1 124 ? 8.989 4.997 -13.072 1.00 94.62 124 ASN A CA 1
ATOM 1001 C C . ASN A 1 124 ? 8.656 4.267 -11.755 1.00 94.62 124 ASN A C 1
ATOM 1003 O O . ASN A 1 124 ? 8.229 4.909 -10.800 1.00 94.62 124 ASN A O 1
ATOM 1007 N N . HIS A 1 125 ? 8.918 2.956 -11.659 1.00 93.50 125 HIS A N 1
ATOM 1008 C CA . HIS A 1 125 ? 8.726 2.178 -10.423 1.00 93.50 125 HIS A CA 1
ATOM 1009 C C . HIS A 1 125 ? 9.616 2.715 -9.292 1.00 93.50 125 HIS A C 1
ATOM 1011 O O . HIS A 1 125 ? 9.119 2.994 -8.205 1.00 93.50 125 HIS A O 1
ATOM 1017 N N . LEU A 1 126 ? 10.900 2.977 -9.568 1.00 97.62 126 LEU A N 1
ATOM 1018 C CA . LEU A 1 126 ? 11.824 3.564 -8.592 1.00 97.62 126 LEU A CA 1
ATOM 1019 C C . LEU A 1 126 ? 11.392 4.968 -8.134 1.00 97.62 126 LEU A C 1
ATOM 1021 O O . LEU A 1 126 ? 11.521 5.303 -6.958 1.00 97.62 126 LEU A O 1
ATOM 1025 N N . GLN A 1 127 ? 10.856 5.797 -9.036 1.00 97.88 127 GLN A N 1
ATOM 1026 C CA . GLN A 1 127 ? 10.254 7.077 -8.650 1.00 97.88 127 GLN A CA 1
ATOM 1027 C C . GLN A 1 127 ? 8.997 6.876 -7.786 1.00 97.88 127 GLN A C 1
ATOM 1029 O O . GLN A 1 127 ? 8.762 7.649 -6.859 1.00 97.88 127 GLN A O 1
ATOM 1034 N N . GLY A 1 128 ? 8.214 5.834 -8.067 1.00 97.12 128 GLY A N 1
ATOM 1035 C CA . GLY A 1 128 ? 7.045 5.435 -7.294 1.00 97.12 128 GLY A CA 1
ATOM 1036 C C . GLY A 1 128 ? 7.373 5.035 -5.857 1.00 97.12 128 GLY A C 1
ATOM 1037 O O . GLY A 1 128 ? 6.739 5.532 -4.930 1.00 97.12 128 GLY A O 1
ATOM 1038 N N . TYR A 1 129 ? 8.398 4.205 -5.658 1.00 98.19 129 TYR A N 1
ATOM 1039 C CA . TYR A 1 129 ? 8.876 3.808 -4.328 1.00 98.19 129 TYR A CA 1
ATOM 1040 C C . TYR A 1 129 ? 9.352 5.012 -3.506 1.00 98.19 129 TYR A C 1
ATOM 1042 O O . TYR A 1 129 ? 8.896 5.199 -2.379 1.00 98.19 129 TYR A O 1
ATOM 1050 N N . ARG A 1 130 ? 10.116 5.926 -4.114 1.00 97.94 130 ARG A N 1
ATOM 1051 C CA . ARG A 1 130 ? 10.544 7.175 -3.458 1.00 97.94 130 ARG A CA 1
ATOM 1052 C C . ARG A 1 130 ? 9.383 8.110 -3.122 1.00 97.94 130 ARG A C 1
ATOM 1054 O O . ARG A 1 130 ? 9.427 8.820 -2.120 1.00 97.94 130 ARG A O 1
ATOM 1061 N N . ALA A 1 131 ? 8.330 8.124 -3.941 1.00 97.88 131 ALA A N 1
ATOM 1062 C CA . ALA A 1 131 ? 7.112 8.875 -3.645 1.00 97.88 131 ALA A CA 1
ATOM 1063 C C . ALA A 1 131 ? 6.332 8.249 -2.471 1.00 97.88 131 ALA A C 1
ATOM 1065 O O . ALA A 1 131 ? 5.819 8.977 -1.622 1.00 97.88 131 ALA A O 1
ATOM 1066 N N . ILE A 1 132 ? 6.303 6.915 -2.373 1.00 98.06 132 ILE A N 1
ATOM 1067 C CA . ILE A 1 132 ? 5.781 6.194 -1.204 1.00 98.06 132 ILE A CA 1
ATOM 1068 C C . ILE A 1 132 ? 6.612 6.523 0.046 1.00 98.06 132 ILE A C 1
ATOM 1070 O O . ILE A 1 132 ? 6.029 6.897 1.062 1.00 98.06 132 ILE A O 1
ATOM 1074 N N . GLU A 1 133 ? 7.947 6.474 -0.020 1.00 97.94 133 GLU A N 1
ATOM 1075 C CA . GLU A 1 133 ? 8.827 6.853 1.096 1.00 97.94 133 GLU A CA 1
ATOM 1076 C C . GLU A 1 133 ? 8.552 8.290 1.578 1.00 97.94 133 GLU A C 1
ATOM 1078 O O . GLU A 1 133 ? 8.424 8.534 2.782 1.00 97.94 133 GLU A O 1
ATOM 1083 N N . ALA A 1 134 ? 8.399 9.239 0.649 1.00 96.88 134 ALA A N 1
ATOM 1084 C CA . ALA A 1 134 ? 8.109 10.634 0.966 1.00 96.88 134 ALA A CA 1
ATOM 1085 C C . ALA A 1 134 ? 6.784 10.805 1.734 1.00 96.88 134 ALA A C 1
ATOM 1087 O O . ALA A 1 134 ? 6.760 11.502 2.751 1.00 96.88 134 ALA A O 1
ATOM 1088 N N . GLU A 1 135 ? 5.701 10.140 1.315 1.00 95.94 135 GLU A N 1
ATOM 1089 C CA . GLU A 1 135 ? 4.416 10.210 2.030 1.00 95.94 135 GLU A CA 1
ATOM 1090 C C . GLU A 1 135 ? 4.442 9.463 3.371 1.00 95.94 135 GLU A C 1
ATOM 1092 O O . GLU A 1 135 ? 3.868 9.921 4.362 1.00 95.94 135 GLU A O 1
ATOM 1097 N N . LEU A 1 136 ? 5.170 8.348 3.452 1.00 97.19 136 LEU A N 1
ATOM 1098 C CA . LEU A 1 136 ? 5.363 7.588 4.689 1.00 97.19 136 LEU A CA 1
ATOM 1099 C C . LEU A 1 136 ? 6.184 8.334 5.751 1.00 97.19 136 LEU A C 1
ATOM 1101 O O . LEU A 1 136 ? 6.080 7.992 6.935 1.00 97.19 136 LEU A O 1
ATOM 1105 N N . ASN A 1 137 ? 6.967 9.331 5.332 1.00 95.81 137 ASN A N 1
ATOM 1106 C CA . ASN A 1 137 ? 7.743 10.242 6.174 1.00 95.81 137 ASN A CA 1
ATOM 1107 C C . ASN A 1 137 ? 7.094 11.640 6.309 1.00 95.81 137 ASN A C 1
ATOM 1109 O O . ASN A 1 137 ? 7.652 12.526 6.960 1.00 95.81 137 ASN A O 1
ATOM 1113 N N . SER A 1 138 ? 5.908 11.848 5.724 1.00 91.69 138 SER A N 1
ATOM 1114 C CA . SER A 1 138 ? 5.181 13.118 5.763 1.00 91.69 138 SER A CA 1
ATOM 1115 C C . SER A 1 138 ? 4.709 13.460 7.179 1.00 91.69 138 SER A C 1
ATOM 1117 O O . SER A 1 138 ? 4.041 12.674 7.850 1.00 91.69 138 SER A O 1
ATOM 1119 N N . THR A 1 139 ? 5.008 14.681 7.629 1.00 90.19 139 THR A N 1
ATOM 1120 C CA . THR A 1 139 ? 4.562 15.222 8.927 1.00 90.19 139 THR A CA 1
ATOM 1121 C C . THR A 1 139 ? 3.227 15.975 8.838 1.00 90.19 139 THR A C 1
ATOM 1123 O O . THR A 1 139 ? 2.756 16.541 9.826 1.00 90.19 139 THR A O 1
ATOM 1126 N N . ASN A 1 140 ? 2.590 15.993 7.661 1.00 86.06 140 ASN A N 1
ATOM 1127 C CA . ASN A 1 140 ? 1.345 16.717 7.412 1.00 86.06 140 ASN A CA 1
ATOM 1128 C C . ASN A 1 140 ? 0.108 15.910 7.849 1.00 86.06 140 ASN A C 1
ATOM 1130 O O . ASN A 1 140 ? -0.564 15.284 7.025 1.00 86.06 140 ASN A O 1
ATOM 1134 N N . GLY A 1 141 ? -0.204 15.913 9.146 1.00 90.12 141 GLY A N 1
ATOM 1135 C CA . GLY A 1 141 ? -1.394 15.258 9.709 1.00 90.12 141 GLY A CA 1
ATOM 1136 C C . GLY A 1 141 ? -1.091 13.933 10.430 1.00 90.12 141 GLY A C 1
ATOM 1137 O O . GLY A 1 141 ? -0.009 13.796 10.997 1.00 90.12 141 GLY A O 1
ATOM 1138 N N . PRO A 1 142 ? -2.034 12.968 10.468 1.00 95.00 142 PRO A N 1
ATOM 1139 C CA . PRO A 1 142 ? -1.844 11.689 11.164 1.00 95.00 142 PRO A CA 1
ATOM 1140 C C . PRO A 1 142 ? -0.718 10.825 10.567 1.00 95.00 142 PRO A C 1
ATOM 1142 O O . PRO A 1 142 ? -0.331 11.010 9.411 1.00 95.00 142 PRO A O 1
ATOM 1145 N N . LYS A 1 143 ? -0.231 9.829 11.327 1.00 96.38 143 LYS A N 1
ATOM 1146 C CA . LYS A 1 143 ? 0.741 8.835 10.827 1.00 96.38 143 LYS A CA 1
ATOM 1147 C C . LYS A 1 143 ? 0.201 8.142 9.565 1.00 96.38 143 LYS A C 1
ATOM 1149 O O . LYS A 1 143 ? -0.972 7.759 9.530 1.00 96.38 143 LYS A O 1
ATOM 1154 N N . ARG A 1 144 ? 1.080 7.951 8.572 1.00 98.00 144 ARG A N 1
ATOM 1155 C CA . ARG A 1 144 ? 0.853 7.070 7.417 1.00 98.00 144 ARG A CA 1
ATOM 1156 C C . ARG A 1 144 ? 1.373 5.661 7.703 1.00 98.00 144 ARG A C 1
ATOM 1158 O O . ARG A 1 144 ? 2.472 5.503 8.241 1.00 98.00 144 ARG A O 1
ATOM 1165 N N . TYR A 1 145 ? 0.595 4.665 7.300 1.00 98.31 145 TYR A N 1
ATOM 1166 C CA . TYR A 1 145 ? 0.909 3.244 7.408 1.00 98.31 145 TYR A CA 1
ATOM 1167 C C . TYR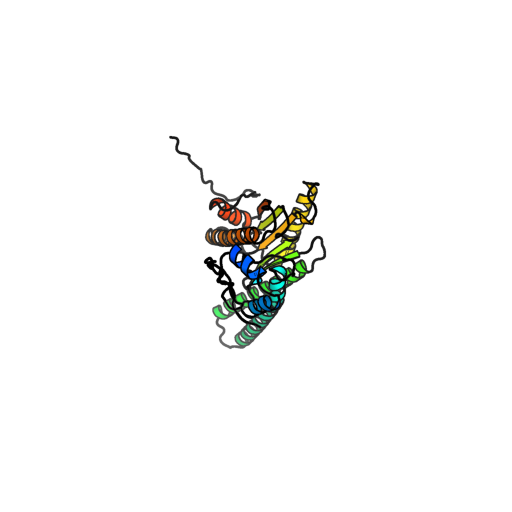 A 1 145 ? 0.991 2.608 6.016 1.00 98.31 145 TYR A C 1
ATOM 1169 O O . TYR A 1 145 ? 0.138 2.897 5.175 1.00 98.31 145 TYR A O 1
ATOM 1177 N N . LEU A 1 146 ? 1.968 1.730 5.775 1.00 98.50 146 LEU A N 1
ATOM 1178 C CA . LEU A 1 146 ? 2.122 1.010 4.504 1.00 98.50 146 LEU A CA 1
ATOM 1179 C C . LEU A 1 146 ? 1.458 -0.380 4.561 1.00 98.50 146 LEU A C 1
ATOM 1181 O O . LEU A 1 146 ? 2.008 -1.331 5.108 1.00 98.50 146 LEU A O 1
ATOM 1185 N N . GLY A 1 147 ? 0.260 -0.512 3.993 1.00 97.19 147 GLY A N 1
ATOM 1186 C CA . GLY A 1 147 ? -0.550 -1.738 4.044 1.00 97.19 147 GLY A CA 1
ATOM 1187 C C . GLY A 1 147 ? -0.268 -2.765 2.944 1.00 97.19 147 GLY A C 1
ATOM 1188 O O . GLY A 1 147 ? -0.570 -3.950 3.115 1.00 97.19 147 GLY A O 1
ATOM 1189 N N . GLN A 1 148 ? 0.288 -2.306 1.824 1.00 96.38 148 GLN A N 1
ATOM 1190 C CA . GLN A 1 148 ? 0.694 -3.118 0.678 1.00 96.38 148 GLN A CA 1
ATOM 1191 C C . GLN A 1 148 ? 1.829 -2.398 -0.065 1.00 96.38 148 GLN A C 1
ATOM 1193 O O . GLN A 1 148 ? 1.784 -1.167 -0.162 1.00 96.38 148 GLN A O 1
ATOM 1198 N N . LEU A 1 149 ? 2.790 -3.150 -0.603 1.00 96.31 149 LEU A N 1
ATOM 1199 C CA . LEU A 1 149 ? 3.805 -2.707 -1.562 1.00 96.31 149 LEU A CA 1
ATOM 1200 C C . LEU A 1 149 ? 4.365 -3.921 -2.325 1.00 96.31 149 LEU A C 1
ATOM 1202 O O . LEU A 1 149 ? 4.786 -4.871 -1.676 1.00 96.31 149 LEU A O 1
ATOM 1206 N N . ASP A 1 150 ? 4.412 -3.894 -3.660 1.00 93.69 150 ASP A N 1
ATOM 1207 C CA . ASP A 1 150 ? 5.006 -4.977 -4.467 1.00 93.69 150 ASP A CA 1
ATOM 1208 C C . ASP A 1 150 ? 5.907 -4.473 -5.612 1.00 93.69 150 ASP A C 1
ATOM 1210 O O . ASP A 1 150 ? 5.975 -3.275 -5.903 1.00 93.69 150 ASP A O 1
ATOM 1214 N N . GLU A 1 151 ? 6.598 -5.403 -6.285 1.00 90.62 151 GLU A N 1
ATOM 1215 C CA . GLU A 1 151 ? 7.495 -5.093 -7.409 1.00 90.62 151 GLU A CA 1
ATOM 1216 C C . GLU A 1 151 ? 6.780 -4.626 -8.696 1.00 90.62 151 GLU A C 1
ATOM 1218 O O . GLU A 1 151 ? 7.417 -4.088 -9.611 1.00 90.62 151 GLU A O 1
ATOM 1223 N N . PHE A 1 152 ? 5.455 -4.791 -8.762 1.00 88.31 152 PHE A N 1
ATOM 1224 C CA . PHE A 1 152 ? 4.611 -4.436 -9.905 1.00 88.31 152 PHE A CA 1
ATOM 1225 C C . PHE A 1 152 ? 4.109 -2.986 -9.846 1.00 88.31 152 PHE A C 1
ATOM 1227 O O . PHE A 1 152 ? 3.443 -2.528 -10.773 1.00 88.31 152 PHE A O 1
ATOM 1234 N N . GLY A 1 153 ? 4.458 -2.232 -8.799 1.00 88.19 153 GLY A N 1
ATOM 1235 C CA . GLY A 1 153 ? 4.012 -0.849 -8.629 1.00 88.19 153 GLY A CA 1
ATOM 1236 C C . GLY A 1 153 ? 2.623 -0.738 -7.994 1.00 88.19 153 GLY A C 1
ATOM 1237 O O . GLY A 1 153 ? 1.924 0.267 -8.183 1.00 88.19 153 GLY A O 1
ATOM 1238 N N . HIS A 1 154 ? 2.211 -1.740 -7.219 1.00 93.06 154 HIS A N 1
ATOM 1239 C CA . HIS A 1 154 ? 1.059 -1.631 -6.334 1.00 93.06 154 HIS A CA 1
ATOM 1240 C C . HIS A 1 154 ? 1.462 -1.135 -4.951 1.00 93.06 154 HIS A C 1
ATOM 1242 O O . HIS A 1 154 ? 2.528 -1.466 -4.436 1.00 93.06 154 HIS A O 1
ATOM 1248 N N . ALA A 1 155 ? 0.574 -0.369 -4.317 1.00 96.12 155 ALA A N 1
ATOM 1249 C CA . ALA A 1 155 ? 0.718 -0.006 -2.914 1.00 96.12 155 ALA A CA 1
ATOM 1250 C C . ALA A 1 155 ? -0.632 0.298 -2.255 1.00 96.12 155 ALA A C 1
ATOM 1252 O O . ALA A 1 155 ? -1.622 0.599 -2.928 1.00 96.12 155 ALA A O 1
ATOM 1253 N N . ALA A 1 156 ? -0.655 0.298 -0.925 1.00 97.44 156 ALA A N 1
ATOM 1254 C CA . ALA A 1 156 ? -1.755 0.835 -0.135 1.00 97.44 156 ALA A CA 1
ATOM 1255 C C . ALA A 1 156 ? -1.202 1.647 1.039 1.00 97.44 156 ALA A C 1
ATOM 1257 O O . ALA A 1 156 ? -0.4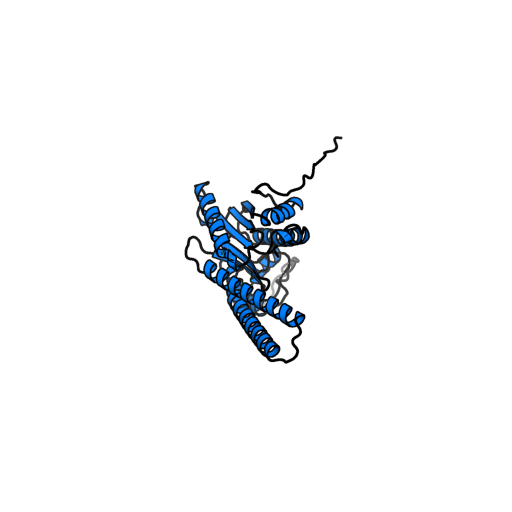48 1.114 1.851 1.00 97.44 156 ALA A O 1
ATOM 1258 N N . VAL A 1 157 ? -1.589 2.919 1.147 1.00 98.06 157 VAL A N 1
ATOM 1259 C CA . VAL A 1 157 ? -1.143 3.819 2.224 1.00 98.06 157 VAL A CA 1
ATOM 1260 C C . VAL A 1 157 ? -2.356 4.302 3.008 1.00 98.06 157 VAL A C 1
ATOM 1262 O O . VAL A 1 157 ? -3.252 4.916 2.429 1.00 98.06 157 VAL A O 1
ATOM 1265 N N . ALA A 1 158 ? -2.396 4.033 4.313 1.00 98.19 158 ALA A N 1
ATOM 1266 C CA . ALA A 1 158 ? -3.468 4.485 5.198 1.00 98.19 158 ALA A CA 1
ATOM 1267 C C . ALA A 1 158 ? -3.046 5.667 6.067 1.00 98.19 158 ALA A C 1
ATOM 1269 O O . ALA A 1 158 ? -1.996 5.643 6.704 1.00 98.19 158 ALA A O 1
ATOM 1270 N N . ILE A 1 159 ? -3.904 6.681 6.126 1.00 98.12 159 ILE A N 1
ATOM 1271 C CA . ILE A 1 159 ? -3.878 7.737 7.135 1.00 98.12 159 ILE A CA 1
ATOM 1272 C C . ILE A 1 159 ? -4.598 7.196 8.370 1.00 98.12 159 ILE A C 1
ATOM 1274 O O . ILE A 1 159 ? -5.784 6.867 8.281 1.00 98.12 159 ILE A O 1
ATOM 1278 N N . ASN A 1 160 ? -3.894 7.158 9.508 1.00 97.50 160 ASN A N 1
ATOM 1279 C CA . ASN A 1 160 ? -4.304 6.466 10.739 1.00 97.50 160 ASN A CA 1
ATOM 1280 C C . ASN A 1 160 ? -4.432 4.924 10.572 1.00 97.50 160 ASN A C 1
ATOM 1282 O O . ASN A 1 160 ? -4.320 4.409 9.464 1.00 97.50 160 ASN A O 1
ATOM 1286 N N . ASN A 1 161 ? -4.578 4.178 11.676 1.00 97.50 161 ASN A N 1
ATOM 1287 C CA . ASN A 1 161 ? -4.558 2.708 11.700 1.00 97.50 161 ASN A CA 1
ATOM 1288 C C . ASN A 1 161 ? -5.959 2.086 11.443 1.00 97.50 161 ASN A C 1
ATOM 1290 O O . ASN A 1 161 ? -6.820 2.178 12.327 1.00 97.50 161 ASN A O 1
ATOM 1294 N N . PRO A 1 162 ? -6.188 1.381 10.314 1.00 97.25 162 PRO A N 1
ATOM 1295 C CA . PRO A 1 162 ? -7.476 0.742 10.014 1.00 97.25 162 PRO A CA 1
ATOM 1296 C C . PRO A 1 162 ? -7.844 -0.440 10.928 1.00 97.25 162 PRO A C 1
ATOM 1298 O O . PRO A 1 162 ? -9.021 -0.792 11.037 1.00 97.25 162 PRO A O 1
ATOM 1301 N N . ASP A 1 163 ? -6.875 -1.043 11.630 1.00 96.38 163 ASP A N 1
ATOM 1302 C CA . ASP A 1 163 ? -7.162 -2.123 12.584 1.00 96.38 163 ASP A CA 1
ATOM 1303 C C . ASP A 1 163 ? -8.005 -1.633 13.770 1.00 96.38 163 ASP A C 1
ATOM 1305 O O . ASP A 1 163 ? -8.664 -2.440 14.413 1.00 96.38 163 ASP A O 1
ATOM 1309 N N . THR A 1 164 ? -7.979 -0.336 14.097 1.00 96.38 164 THR A N 1
ATOM 1310 C CA . THR A 1 164 ? -8.624 0.206 15.313 1.00 96.38 164 THR A CA 1
ATOM 1311 C C . THR A 1 164 ? -9.581 1.372 15.059 1.00 96.38 164 THR A C 1
ATOM 1313 O O . THR A 1 164 ? -10.350 1.727 15.954 1.00 96.38 164 THR A O 1
ATOM 1316 N N . ALA A 1 165 ? -9.587 1.947 13.853 1.00 97.62 165 ALA A N 1
ATOM 1317 C CA . ALA A 1 165 ? -10.560 2.958 13.457 1.00 97.62 165 ALA A CA 1
ATOM 1318 C C . ALA A 1 165 ? -11.963 2.350 13.283 1.00 97.62 165 ALA A C 1
ATOM 1320 O O . ALA A 1 165 ? -12.139 1.337 12.611 1.00 97.62 165 ALA A O 1
ATOM 1321 N N . THR A 1 166 ? -12.983 2.988 13.858 1.00 96.69 166 THR A N 1
ATOM 1322 C CA . THR A 1 166 ? -14.382 2.537 13.739 1.00 96.69 166 THR A CA 1
ATOM 1323 C C . THR A 1 166 ? -15.016 2.917 12.400 1.00 96.69 166 THR A C 1
ATOM 1325 O O . THR A 1 166 ? -16.037 2.345 12.030 1.00 96.69 166 THR A O 1
ATOM 1328 N N . HIS A 1 167 ? -14.415 3.859 11.672 1.00 96.75 167 HIS A N 1
ATOM 1329 C CA . HIS A 1 167 ? -14.828 4.307 10.347 1.00 96.75 167 HIS A CA 1
ATOM 1330 C C . HIS A 1 167 ? -13.634 4.226 9.392 1.00 96.75 167 HIS A C 1
ATOM 1332 O O . HIS A 1 167 ? -12.706 5.034 9.480 1.00 96.75 167 HIS A O 1
ATOM 1338 N N . ASN A 1 168 ? -13.664 3.274 8.464 1.00 97.19 168 ASN A N 1
ATOM 1339 C CA . ASN A 1 168 ? -12.642 3.125 7.435 1.00 97.19 168 ASN A CA 1
ATOM 1340 C C . ASN A 1 168 ? -13.172 3.648 6.102 1.00 97.19 168 ASN A C 1
ATOM 1342 O O . ASN A 1 168 ? -14.289 3.331 5.695 1.00 97.19 168 ASN A O 1
ATOM 1346 N N . ALA A 1 169 ? -12.357 4.410 5.381 1.00 96.44 169 ALA A N 1
ATOM 1347 C CA . ALA A 1 169 ? -12.611 4.721 3.981 1.00 96.44 169 ALA A CA 1
ATOM 1348 C C . ALA A 1 169 ? -11.483 4.192 3.093 1.00 96.44 169 ALA A C 1
ATOM 1350 O O . ALA A 1 169 ? -10.310 4.312 3.442 1.00 96.44 169 ALA A O 1
ATOM 1351 N N . ILE A 1 170 ? -11.826 3.650 1.925 1.00 96.25 170 ILE A N 1
ATOM 1352 C CA . ILE A 1 170 ? -10.864 3.227 0.903 1.00 96.25 170 ILE A CA 1
ATOM 1353 C C . ILE A 1 170 ? -11.075 4.095 -0.337 1.00 96.25 170 ILE A C 1
ATOM 1355 O O . ILE A 1 170 ? -12.105 4.002 -1.004 1.00 96.25 170 ILE A O 1
ATOM 1359 N N . LEU A 1 171 ? -10.098 4.945 -0.648 1.00 94.88 171 LEU A N 1
ATOM 1360 C CA . LEU A 1 171 ? -10.027 5.685 -1.902 1.00 94.88 171 LEU A CA 1
ATOM 1361 C C . LEU A 1 171 ? -9.365 4.799 -2.963 1.00 94.88 171 LEU A C 1
ATOM 1363 O O . LEU A 1 171 ? -8.202 4.430 -2.813 1.00 94.88 171 LEU A O 1
ATOM 1367 N N . VAL A 1 172 ? -10.083 4.526 -4.053 1.00 92.56 172 VAL A N 1
ATOM 1368 C CA . VAL A 1 172 ? -9.574 3.817 -5.238 1.00 92.56 172 VAL A CA 1
ATOM 1369 C C . VAL A 1 172 ? -9.353 4.840 -6.364 1.00 92.56 172 VAL A C 1
ATOM 1371 O O . VAL A 1 172 ? -10.331 5.318 -6.954 1.00 92.56 172 VAL A O 1
ATOM 1374 N N . PRO A 1 173 ? -8.100 5.236 -6.672 1.00 86.06 173 PRO A N 1
ATOM 1375 C CA . PRO A 1 173 ? -7.790 6.151 -7.770 1.00 86.06 173 PRO A CA 1
ATOM 1376 C C . PRO A 1 173 ? -8.029 5.505 -9.144 1.00 86.06 173 PRO A C 1
ATOM 1378 O O . PRO A 1 173 ? -8.140 4.286 -9.259 1.00 86.06 173 PRO A O 1
ATOM 1381 N N . GLY A 1 174 ? -8.108 6.325 -10.196 1.00 76.19 174 GLY A N 1
ATOM 1382 C CA . GLY A 1 174 ? -8.419 5.889 -11.565 1.00 76.19 174 GLY A CA 1
ATOM 1383 C C . GLY A 1 174 ? -7.246 5.960 -12.552 1.00 76.19 174 GLY A C 1
ATOM 1384 O O . GLY A 1 174 ? -6.085 5.979 -12.155 1.00 76.19 174 GLY A O 1
ATOM 1385 N N . THR A 1 175 ? -7.584 6.020 -13.846 1.00 69.06 175 THR A N 1
ATOM 1386 C CA . THR A 1 175 ? -6.673 6.101 -15.004 1.00 69.06 175 THR A CA 1
ATOM 1387 C C . THR A 1 175 ? -5.536 7.105 -14.819 1.00 69.06 175 THR A C 1
ATOM 1389 O O . THR A 1 175 ? -5.771 8.223 -14.358 1.00 69.06 175 THR A O 1
ATOM 1392 N N . GLY A 1 176 ? -4.323 6.729 -15.235 1.00 64.06 176 GLY A N 1
ATOM 1393 C CA . GLY A 1 176 ? -3.150 7.614 -15.233 1.00 64.06 176 GLY A CA 1
ATOM 1394 C C . GLY A 1 176 ? -2.691 8.050 -13.837 1.00 64.06 176 GLY A C 1
ATOM 1395 O O . GLY A 1 176 ? -2.002 9.057 -13.690 1.00 64.06 176 GLY A O 1
ATOM 1396 N N . GLN A 1 177 ? -3.107 7.340 -12.790 1.00 72.81 177 GLN A N 1
ATOM 1397 C CA . GLN A 1 177 ? -2.476 7.406 -11.479 1.00 72.81 177 GLN A CA 1
ATOM 1398 C C . GLN A 1 177 ? -1.553 6.197 -11.365 1.00 72.81 177 GLN A C 1
ATOM 1400 O O . GLN A 1 177 ? -2.005 5.078 -11.568 1.00 72.81 177 GLN A O 1
ATOM 1405 N N . ASP A 1 178 ? -0.302 6.393 -10.980 1.00 85.19 178 ASP A N 1
ATOM 1406 C CA . ASP A 1 178 ? 0.619 5.342 -10.534 1.00 85.19 178 ASP A CA 1
ATOM 1407 C C . ASP A 1 178 ? 1.201 5.734 -9.161 1.00 85.19 178 ASP A C 1
ATOM 1409 O O . ASP A 1 178 ? 0.742 6.707 -8.551 1.00 85.19 178 ASP A O 1
ATOM 1413 N N . LEU A 1 179 ? 2.192 5.000 -8.649 1.00 92.38 179 LEU A N 1
ATOM 1414 C CA . LEU A 1 179 ? 2.810 5.342 -7.362 1.00 92.38 179 LEU A CA 1
ATOM 1415 C C . LEU A 1 179 ? 3.519 6.707 -7.373 1.00 92.38 179 LEU A C 1
ATOM 1417 O O . LEU A 1 179 ? 3.573 7.350 -6.331 1.00 92.38 179 LEU A O 1
ATOM 1421 N N . THR A 1 180 ? 3.975 7.220 -8.524 1.00 93.50 180 THR A N 1
ATOM 1422 C CA . THR A 1 180 ? 4.558 8.577 -8.606 1.00 93.50 180 THR A CA 1
ATOM 1423 C C . THR A 1 180 ? 3.527 9.662 -8.274 1.00 93.50 180 THR A C 1
ATOM 1425 O O . THR A 1 180 ? 3.879 10.753 -7.826 1.00 93.50 180 THR A O 1
ATOM 1428 N N . THR A 1 181 ? 2.235 9.350 -8.433 1.00 92.00 181 THR A N 1
ATOM 1429 C CA . THR A 1 181 ? 1.112 10.252 -8.140 1.00 92.00 181 THR A CA 1
ATOM 1430 C C . THR A 1 181 ? 0.569 10.139 -6.709 1.00 92.00 181 THR A C 1
ATOM 1432 O O . THR A 1 181 ? -0.384 10.850 -6.374 1.00 92.00 181 THR A O 1
ATOM 1435 N N . ILE A 1 182 ? 1.150 9.281 -5.854 1.00 94.06 182 ILE A N 1
ATOM 1436 C CA . ILE A 1 182 ? 0.578 8.923 -4.543 1.00 94.06 182 ILE A CA 1
ATOM 1437 C C . ILE A 1 182 ? 0.302 10.133 -3.644 1.00 94.06 182 ILE A C 1
ATOM 1439 O O . ILE A 1 182 ? -0.789 10.205 -3.087 1.00 94.06 182 ILE A O 1
ATOM 1443 N N . GLY A 1 183 ? 1.190 11.130 -3.570 1.00 92.88 183 GLY A N 1
ATOM 1444 C CA . GLY A 1 183 ? 0.966 12.331 -2.749 1.00 92.88 183 GLY A CA 1
ATOM 1445 C C . GLY A 1 183 ? -0.258 13.150 -3.168 1.00 92.88 183 GLY A C 1
ATOM 1446 O O . GLY A 1 183 ? -0.998 13.685 -2.341 1.00 92.88 183 GLY A O 1
ATOM 1447 N N . GLY A 1 184 ? -0.569 13.160 -4.468 1.00 92.38 184 GLY A N 1
ATOM 1448 C CA . GLY A 1 184 ? -1.798 13.753 -4.991 1.00 92.38 184 GLY A CA 1
ATOM 1449 C C . GLY A 1 184 ? -3.061 12.963 -4.632 1.00 92.38 184 GLY A C 1
ATOM 1450 O O . GLY A 1 184 ? -4.163 13.499 -4.764 1.00 92.38 184 GLY A O 1
ATOM 1451 N N . ALA A 1 185 ? -2.937 11.705 -4.207 1.00 92.88 185 ALA A N 1
ATOM 1452 C CA . ALA A 1 185 ? -4.025 10.873 -3.704 1.00 92.88 185 ALA A CA 1
ATOM 1453 C C . ALA A 1 185 ? -4.088 10.876 -2.161 1.00 92.88 185 ALA A C 1
ATOM 1455 O O . ALA A 1 185 ? -5.186 11.036 -1.632 1.00 92.88 185 ALA A O 1
ATOM 1456 N N . ASP A 1 186 ? -2.954 10.848 -1.449 1.00 94.06 186 ASP A N 1
ATOM 1457 C CA . ASP A 1 186 ? -2.884 11.072 0.006 1.00 94.06 186 ASP A CA 1
ATOM 1458 C C . ASP A 1 186 ? -3.514 12.419 0.383 1.00 94.06 186 ASP A C 1
ATOM 1460 O O . ASP A 1 186 ? -4.386 12.457 1.244 1.00 94.06 186 ASP A O 1
ATOM 1464 N N . ALA A 1 187 ? -3.217 13.501 -0.345 1.00 94.50 187 ALA A N 1
ATOM 1465 C CA . ALA A 1 187 ? -3.846 14.802 -0.108 1.00 94.50 187 ALA A CA 1
ATOM 1466 C C . ALA A 1 187 ? -5.390 14.767 -0.212 1.00 94.50 187 ALA A C 1
ATOM 1468 O O . ALA A 1 187 ? -6.077 15.486 0.520 1.00 94.50 187 ALA A O 1
ATOM 1469 N N . LYS A 1 188 ? -5.955 13.913 -1.082 1.00 94.50 188 LYS A N 1
ATOM 1470 C CA . LYS A 1 188 ? -7.411 13.693 -1.177 1.00 94.50 188 LYS A CA 1
ATOM 1471 C C . LYS A 1 188 ? -7.911 12.867 0.011 1.00 94.50 188 LYS A C 1
ATOM 1473 O O . LYS A 1 188 ? -8.897 13.251 0.634 1.00 94.50 188 LYS A O 1
ATOM 1478 N N . SER A 1 189 ? -7.205 11.796 0.367 1.00 96.00 189 SER A N 1
ATOM 1479 C CA . SER A 1 189 ? -7.493 10.968 1.545 1.00 96.00 189 SER A CA 1
ATOM 1480 C C . SER A 1 189 ? -7.433 11.771 2.853 1.00 96.00 189 SER A C 1
ATOM 1482 O O . SER A 1 189 ? -8.297 11.615 3.713 1.00 96.00 189 SER A O 1
ATOM 1484 N N . LEU A 1 190 ? -6.494 12.712 2.981 1.00 96.69 190 LEU A N 1
ATOM 1485 C CA . LEU A 1 190 ? -6.375 13.633 4.112 1.00 96.69 190 LEU A CA 1
ATOM 1486 C C . LEU A 1 190 ? -7.535 14.637 4.143 1.00 96.69 190 LEU A C 1
ATOM 1488 O O . LEU A 1 190 ? -8.055 14.949 5.214 1.00 96.69 190 LEU A O 1
ATOM 1492 N N . ALA A 1 191 ? -7.982 15.130 2.985 1.00 96.19 191 ALA A N 1
ATOM 1493 C CA . ALA A 1 191 ? -9.181 15.962 2.903 1.00 96.19 191 ALA A CA 1
ATOM 1494 C C . ALA A 1 191 ? -10.445 15.178 3.309 1.00 96.19 191 ALA A C 1
ATOM 1496 O O . ALA A 1 191 ? -11.262 15.703 4.063 1.00 96.19 191 ALA A O 1
ATOM 1497 N N . MET A 1 192 ? -10.574 13.914 2.889 1.00 95.50 192 MET A N 1
ATOM 1498 C CA . MET A 1 192 ? -11.666 13.011 3.285 1.00 95.50 192 MET A CA 1
ATOM 1499 C C . MET A 1 192 ? -11.661 12.725 4.794 1.00 95.50 192 MET A C 1
ATOM 1501 O O . MET A 1 192 ? -12.692 12.872 5.447 1.00 95.50 192 MET A O 1
ATOM 1505 N N . TYR A 1 193 ? -10.495 12.400 5.360 1.00 97.19 193 TYR A N 1
ATOM 1506 C CA . TYR A 1 193 ? -10.285 12.200 6.798 1.00 97.19 193 TYR A CA 1
ATOM 1507 C C . TYR A 1 193 ? -10.735 13.426 7.608 1.00 97.19 193 TYR A C 1
ATOM 1509 O O . TYR A 1 193 ? -11.538 13.323 8.538 1.00 97.19 193 TYR A O 1
ATOM 1517 N N . ASN A 1 194 ? -10.278 14.616 7.205 1.00 97.00 194 ASN A N 1
ATOM 1518 C CA . ASN A 1 194 ? -10.648 15.868 7.859 1.00 97.00 194 ASN A CA 1
ATOM 1519 C C . ASN A 1 194 ? -12.137 16.207 7.687 1.00 97.00 194 ASN A C 1
ATOM 1521 O O . ASN A 1 194 ? -12.737 16.759 8.607 1.00 97.00 194 ASN A O 1
ATOM 1525 N N . ALA A 1 195 ? -12.744 15.884 6.541 1.00 95.94 195 ALA A N 1
ATOM 1526 C CA . ALA A 1 195 ? -14.169 16.100 6.302 1.00 95.94 195 ALA A CA 1
ATOM 1527 C C . ALA A 1 195 ? -15.045 15.213 7.204 1.00 95.94 195 ALA A C 1
ATOM 1529 O O . ALA A 1 195 ? -16.024 15.709 7.758 1.00 95.94 195 ALA A O 1
ATOM 1530 N N . ALA A 1 196 ? -14.667 13.947 7.422 1.00 95.62 196 ALA A N 1
ATOM 1531 C CA . ALA A 1 196 ? -15.375 13.041 8.329 1.00 95.62 196 ALA A CA 1
ATOM 1532 C C . ALA A 1 196 ? -15.411 13.586 9.772 1.00 95.62 196 ALA A C 1
ATOM 1534 O O . ALA A 1 196 ? -16.488 13.744 10.345 1.00 95.62 196 ALA A O 1
ATOM 1535 N N . LEU A 1 197 ? -14.253 13.988 10.314 1.00 96.69 197 LEU A N 1
ATOM 1536 C CA . LEU A 1 197 ? -14.137 14.592 11.654 1.00 96.69 197 LEU A CA 1
ATOM 1537 C C . LEU A 1 197 ? -14.816 15.971 11.780 1.00 96.69 197 LEU A C 1
ATOM 1539 O O . LEU A 1 197 ? -15.105 16.438 12.883 1.00 96.69 197 LEU A O 1
ATOM 1543 N N . GLN A 1 198 ? -15.038 16.672 10.666 1.00 96.69 198 GLN A N 1
ATOM 1544 C CA . GLN A 1 198 ? -15.789 17.930 10.656 1.00 96.69 198 GLN A CA 1
ATOM 1545 C C . GLN A 1 198 ? -17.303 17.705 10.630 1.00 96.69 198 GLN A C 1
ATOM 1547 O O . GLN A 1 198 ? -18.023 18.494 11.252 1.00 96.69 198 GLN A O 1
ATOM 1552 N N . ALA A 1 199 ? -17.754 16.664 9.922 1.00 95.31 199 ALA A N 1
ATOM 1553 C CA . ALA A 1 199 ? -19.155 16.290 9.763 1.00 95.31 199 ALA A CA 1
ATOM 1554 C C . ALA A 1 199 ? -19.740 15.660 11.036 1.00 95.31 199 ALA A C 1
ATOM 1556 O O . ALA A 1 199 ? -20.838 16.040 11.439 1.00 95.31 199 ALA A O 1
ATOM 1557 N N . ASP A 1 200 ? -18.996 14.770 11.701 1.00 95.44 200 ASP A N 1
ATOM 1558 C CA . ASP A 1 200 ? -19.376 14.209 12.999 1.00 95.44 200 ASP A CA 1
ATOM 1559 C C . ASP A 1 200 ? -18.354 14.586 14.080 1.00 95.44 200 ASP A C 1
ATOM 1561 O O . ASP A 1 200 ? -17.220 14.111 14.113 1.00 95.44 200 ASP A O 1
ATOM 1565 N N . ARG A 1 201 ? -18.788 15.458 14.997 1.00 94.44 201 ARG A N 1
ATOM 1566 C CA . ARG A 1 201 ? -17.980 15.969 16.115 1.00 94.44 201 ARG A CA 1
ATOM 1567 C C . ARG A 1 201 ? -17.902 15.021 17.314 1.00 94.44 201 ARG A C 1
ATOM 1569 O O . ARG A 1 201 ? -17.236 15.363 18.289 1.00 94.44 201 ARG A O 1
ATOM 1576 N N . SER A 1 202 ? -18.581 13.875 17.271 1.00 96.12 202 SER A N 1
ATOM 1577 C CA . SER A 1 202 ? -18.432 12.807 18.264 1.00 96.12 202 SER A CA 1
ATOM 1578 C C . SER A 1 202 ? -17.235 11.894 17.971 1.00 96.12 202 SER A C 1
ATOM 1580 O O . SER A 1 202 ? -16.693 11.291 18.899 1.00 96.12 202 SER A O 1
ATOM 1582 N N . LEU A 1 203 ? -16.780 11.845 16.712 1.00 96.19 203 LEU A N 1
ATOM 1583 C CA . LEU A 1 203 ? -15.601 11.090 16.293 1.00 96.19 203 LEU A CA 1
ATOM 1584 C C . LEU A 1 203 ? -14.313 11.742 16.802 1.00 96.19 203 LEU A C 1
ATOM 1586 O O . LEU A 1 203 ? -14.106 12.954 16.687 1.00 96.19 203 LEU A O 1
ATOM 1590 N N . ARG A 1 204 ? -13.404 10.920 17.325 1.00 97.00 204 ARG A N 1
ATOM 1591 C CA . ARG A 1 204 ? -12.041 11.326 17.681 1.00 97.00 204 ARG A CA 1
ATOM 1592 C C . ARG A 1 204 ? -11.101 11.021 16.505 1.00 97.00 204 ARG A C 1
ATOM 1594 O O . ARG A 1 204 ? -11.409 10.145 15.700 1.00 97.00 204 ARG A O 1
ATOM 1601 N N . PRO A 1 205 ? -9.923 11.664 16.410 1.00 96.50 205 PRO A N 1
ATOM 1602 C CA . PRO A 1 205 ? -8.973 11.441 15.316 1.00 96.50 205 PRO A CA 1
ATOM 1603 C C . PRO A 1 205 ? -8.619 9.971 15.045 1.00 96.50 205 PRO A C 1
ATOM 1605 O O . PRO A 1 205 ? -8.447 9.594 13.889 1.00 96.50 205 PRO A O 1
ATOM 1608 N N . GLN A 1 206 ? -8.527 9.144 16.091 1.00 96.06 206 GLN A N 1
ATOM 1609 C CA . GLN A 1 206 ? -8.227 7.716 15.977 1.00 96.06 206 GLN A CA 1
ATOM 1610 C C . GLN A 1 206 ? -9.401 6.862 15.472 1.00 96.06 206 GLN A C 1
ATOM 1612 O O . GLN A 1 206 ? -9.177 5.733 15.050 1.00 96.06 206 GLN A O 1
ATOM 1617 N N . ASP A 1 207 ? -10.634 7.375 15.519 1.00 97.06 207 ASP A N 1
ATOM 1618 C CA . ASP A 1 207 ? -11.843 6.626 15.158 1.00 97.06 207 ASP A CA 1
ATOM 1619 C C . ASP A 1 207 ? -12.069 6.572 13.636 1.00 97.06 207 ASP A C 1
ATOM 1621 O O . ASP A 1 207 ? -12.920 5.815 13.179 1.00 97.06 207 ASP A O 1
ATOM 1625 N N . VAL A 1 208 ? -11.301 7.341 12.854 1.00 98.06 208 VAL A N 1
ATOM 1626 C CA . VAL A 1 208 ? -11.365 7.403 11.385 1.00 98.06 208 VAL A CA 1
ATOM 1627 C C . VAL A 1 208 ? -10.027 6.965 10.791 1.00 98.06 208 VAL A C 1
ATOM 1629 O O . VAL A 1 208 ? -8.984 7.426 11.247 1.00 98.06 208 VAL A O 1
ATOM 1632 N N . ALA A 1 209 ? -10.027 6.144 9.743 1.00 98.19 209 ALA A N 1
ATOM 1633 C CA . ALA A 1 209 ? -8.851 5.907 8.905 1.00 98.19 209 ALA A CA 1
ATOM 1634 C C . ALA A 1 209 ? -9.217 6.000 7.420 1.00 98.19 209 ALA A C 1
ATOM 1636 O O . ALA A 1 209 ? -10.331 5.661 7.018 1.00 98.19 209 ALA A O 1
ATOM 1637 N N . VAL A 1 210 ? -8.287 6.481 6.591 1.00 98.06 210 VAL A N 1
ATOM 1638 C CA . VAL A 1 210 ? -8.502 6.606 5.140 1.00 98.06 210 VAL A CA 1
ATOM 1639 C C . VAL A 1 210 ? -7.332 5.996 4.387 1.00 98.06 210 VAL A C 1
ATOM 1641 O O . VAL A 1 210 ? -6.206 6.477 4.475 1.00 98.06 210 VAL A O 1
ATOM 1644 N N . THR A 1 211 ? -7.614 4.938 3.635 1.00 98.00 211 THR A N 1
ATOM 1645 C CA . THR A 1 211 ? -6.646 4.186 2.841 1.00 98.00 211 THR A CA 1
ATOM 1646 C C . THR A 1 211 ? -6.686 4.627 1.387 1.00 98.00 211 THR A C 1
ATOM 1648 O O . THR A 1 211 ? -7.695 4.454 0.710 1.00 98.00 211 THR A O 1
ATOM 1651 N N . THR A 1 212 ? -5.571 5.134 0.876 1.00 96.94 212 THR A N 1
ATOM 1652 C CA . THR A 1 212 ? -5.337 5.250 -0.563 1.00 96.94 212 THR A CA 1
ATOM 1653 C C . THR A 1 212 ? -4.906 3.882 -1.083 1.00 96.94 212 THR A C 1
ATOM 1655 O O . THR A 1 212 ? -3.790 3.447 -0.798 1.00 96.94 212 THR A O 1
ATOM 1658 N N . TRP A 1 213 ? -5.775 3.194 -1.824 1.00 95.69 213 TRP A N 1
ATOM 1659 C CA . TRP A 1 213 ? -5.496 1.861 -2.361 1.00 95.69 213 TRP A CA 1
ATOM 1660 C C . TRP A 1 213 ? -5.186 1.919 -3.858 1.00 95.69 213 TRP A C 1
ATOM 1662 O O . TRP A 1 213 ? -6.025 2.280 -4.682 1.00 95.69 213 TRP A O 1
ATOM 1672 N N . MET A 1 214 ? -3.956 1.551 -4.204 1.00 93.00 214 MET A N 1
ATOM 1673 C CA . MET A 1 214 ? -3.407 1.499 -5.559 1.00 93.00 214 MET A CA 1
ATOM 1674 C C . MET A 1 214 ? -3.017 0.053 -5.931 1.00 93.00 214 MET A C 1
ATOM 1676 O O . MET A 1 214 ? -2.033 -0.172 -6.629 1.00 93.00 214 MET A O 1
ATOM 1680 N N . GLY A 1 215 ? -3.785 -0.931 -5.449 1.00 87.00 215 GLY A N 1
ATOM 1681 C CA . GLY A 1 215 ? -3.505 -2.369 -5.556 1.00 87.00 215 GLY A CA 1
ATOM 1682 C C . GLY A 1 215 ? -3.978 -3.068 -6.836 1.00 87.00 215 GLY A C 1
ATOM 1683 O O . GLY A 1 215 ? -4.354 -4.238 -6.772 1.00 87.00 215 GLY A O 1
ATOM 1684 N N . TYR A 1 216 ? -4.037 -2.359 -7.970 1.00 80.06 216 TYR A N 1
ATOM 1685 C CA . TYR A 1 216 ? -4.462 -2.938 -9.248 1.00 80.06 216 TYR A CA 1
ATOM 1686 C C . TYR A 1 216 ? -3.783 -2.321 -10.485 1.00 80.06 216 TYR A C 1
ATOM 1688 O O . TYR A 1 216 ? -3.504 -1.111 -10.528 1.00 80.06 216 TYR A O 1
ATOM 1696 N N . ASP A 1 217 ? -3.621 -3.160 -11.515 1.00 76.12 217 ASP A N 1
ATOM 1697 C CA . ASP A 1 217 ? -3.243 -2.779 -12.877 1.00 76.12 217 ASP A CA 1
ATOM 1698 C C . ASP A 1 217 ? -4.300 -1.850 -13.476 1.00 76.12 217 ASP A C 1
ATOM 1700 O O . ASP A 1 217 ? -5.454 -2.240 -13.698 1.00 76.12 217 ASP A O 1
ATOM 1704 N N . ARG A 1 218 ? -3.911 -0.605 -13.760 1.00 66.44 218 ARG A N 1
ATOM 1705 C CA . ARG A 1 218 ? -4.840 0.445 -14.191 1.00 66.44 218 ARG A CA 1
ATOM 1706 C C . ARG A 1 218 ? -4.448 1.052 -15.537 1.00 66.44 218 ARG A C 1
ATOM 1708 O O . ARG A 1 218 ? -3.259 1.160 -15.830 1.00 66.44 218 ARG A O 1
ATOM 1715 N N . PRO A 1 219 ? -5.419 1.464 -16.376 1.00 60.22 219 PRO A N 1
ATOM 1716 C CA . PRO A 1 219 ? -5.107 2.075 -17.662 1.00 60.22 219 PRO A CA 1
ATOM 1717 C C . PRO A 1 219 ? -4.263 3.343 -17.483 1.00 60.22 219 PRO A C 1
ATOM 1719 O O . PRO A 1 219 ? -4.632 4.227 -16.708 1.00 60.22 219 PRO A O 1
ATOM 1722 N N . MET A 1 220 ? -3.165 3.466 -18.231 1.00 65.12 220 MET A N 1
ATOM 1723 C CA . MET A 1 220 ? -2.331 4.681 -18.238 1.00 65.12 220 MET A CA 1
ATOM 1724 C C . MET A 1 220 ? -2.799 5.731 -19.262 1.00 65.12 220 MET A C 1
ATOM 1726 O O . MET A 1 220 ? -2.377 6.881 -19.196 1.00 65.12 220 MET A O 1
ATOM 1730 N N . GLY A 1 221 ? -3.720 5.359 -20.158 1.00 48.28 221 GLY A N 1
ATOM 1731 C CA . GLY A 1 221 ? -4.384 6.240 -21.122 1.00 48.28 221 GLY A CA 1
ATOM 1732 C C . GLY A 1 221 ? -5.910 6.111 -21.060 1.00 48.28 221 GLY A C 1
ATOM 1733 O O . GLY A 1 221 ? -6.445 5.073 -20.658 1.00 48.28 221 GLY A O 1
ATOM 1734 N N . VAL A 1 222 ? -6.628 7.178 -21.429 1.00 52.56 222 VAL A N 1
ATOM 1735 C CA . VAL A 1 222 ? -8.109 7.208 -21.452 1.00 52.56 222 VAL A CA 1
ATOM 1736 C C . VAL A 1 222 ? -8.704 6.394 -22.606 1.00 52.56 222 VAL A C 1
ATOM 1738 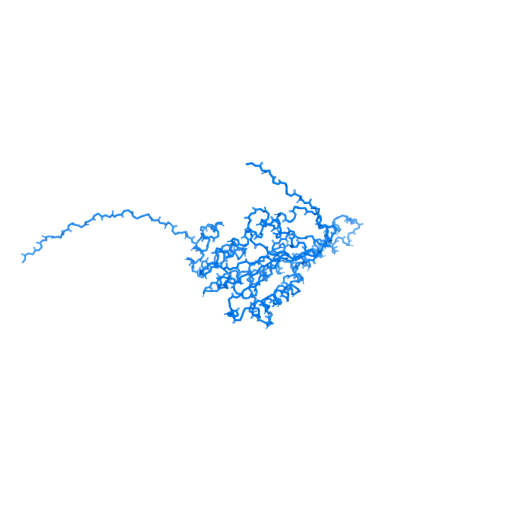O O . VAL A 1 222 ? -9.814 5.888 -22.497 1.00 52.56 222 VAL A O 1
ATOM 1741 N N . ASP A 1 223 ? -7.935 6.214 -23.672 1.00 51.19 223 ASP A N 1
ATOM 1742 C CA . ASP A 1 223 ? -8.153 5.305 -24.799 1.00 51.19 223 ASP A CA 1
ATOM 1743 C C . ASP A 1 223 ? -8.055 3.818 -24.412 1.00 51.19 223 ASP A C 1
ATOM 1745 O O . ASP A 1 223 ? -8.582 2.950 -25.104 1.00 51.19 223 ASP A O 1
ATOM 1749 N N . HIS A 1 224 ? -7.436 3.512 -23.270 1.00 47.22 224 HIS A N 1
ATOM 1750 C CA . HIS A 1 224 ? -7.394 2.172 -22.681 1.00 47.22 224 HIS A CA 1
ATOM 1751 C C . HIS A 1 224 ? -8.399 1.988 -21.525 1.00 47.22 224 HIS A C 1
ATOM 1753 O O . HIS A 1 224 ? -8.434 0.932 -20.891 1.00 47.22 224 HIS A O 1
ATOM 1759 N N . ALA A 1 225 ? -9.253 2.980 -21.247 1.00 49.31 225 ALA A N 1
ATOM 1760 C CA . ALA A 1 225 ? -10.270 2.892 -20.195 1.00 49.31 225 ALA A CA 1
ATOM 1761 C C . ALA A 1 225 ? -11.483 2.011 -20.568 1.00 49.31 225 ALA A C 1
ATOM 1763 O O . ALA A 1 225 ? -12.328 1.743 -19.717 1.00 49.31 225 ALA A O 1
ATOM 1764 N N . GLU A 1 226 ? -11.577 1.530 -21.811 1.00 46.41 226 GLU A N 1
ATOM 1765 C CA . GLU A 1 226 ? -12.702 0.709 -22.282 1.00 46.41 226 GLU A CA 1
ATOM 1766 C C . GLU A 1 226 ? -12.586 -0.786 -21.917 1.00 46.41 226 GLU A C 1
ATOM 1768 O O . GLU A 1 226 ? -13.547 -1.532 -22.095 1.00 46.41 226 GLU A O 1
ATOM 1773 N N . PHE A 1 227 ? -11.447 -1.255 -21.386 1.00 51.97 227 PHE A N 1
ATOM 1774 C CA . PHE A 1 227 ? -11.210 -2.685 -21.138 1.00 51.97 227 PHE A CA 1
ATOM 1775 C C . PHE A 1 227 ? -11.904 -3.213 -19.860 1.00 51.97 227 PHE A C 1
ATOM 1777 O O . PHE A 1 227 ? -11.442 -2.922 -18.751 1.00 51.97 227 PHE A O 1
ATOM 1784 N N . PRO A 1 228 ? -12.929 -4.094 -19.954 1.00 58.75 228 PRO A N 1
ATOM 1785 C CA . PRO A 1 228 ? -13.662 -4.598 -18.781 1.00 58.75 228 PRO A CA 1
ATOM 1786 C C . PRO A 1 228 ? -12.885 -5.641 -17.960 1.00 58.75 228 PRO A C 1
ATOM 1788 O O . PRO A 1 228 ? -13.369 -6.129 -16.940 1.00 58.75 228 PRO A O 1
ATOM 1791 N N . ASN A 1 229 ? -11.709 -6.058 -18.434 1.00 60.84 229 ASN A N 1
ATOM 1792 C CA . ASN A 1 229 ? -10.902 -7.096 -17.796 1.00 60.84 229 ASN A CA 1
ATOM 1793 C C . ASN A 1 229 ? -10.081 -6.533 -16.630 1.00 60.84 229 ASN A C 1
ATOM 1795 O O . ASN A 1 229 ? -10.075 -7.143 -15.565 1.00 60.84 229 ASN A O 1
ATOM 1799 N N . LEU A 1 230 ? -9.483 -5.347 -16.797 1.00 63.25 230 LEU A N 1
ATOM 1800 C CA . LEU A 1 230 ? -8.717 -4.668 -15.743 1.00 63.25 230 LEU A CA 1
ATOM 1801 C C . LEU A 1 230 ? -9.619 -4.288 -14.559 1.00 63.25 230 LEU A C 1
ATOM 1803 O O . LEU A 1 230 ? -9.290 -4.584 -13.416 1.00 63.25 230 LEU A O 1
ATOM 1807 N N . ALA A 1 231 ? -10.816 -3.752 -14.827 1.00 63.94 231 ALA A N 1
ATOM 1808 C CA . ALA A 1 231 ? -11.804 -3.462 -13.784 1.00 63.94 231 ALA A CA 1
ATOM 1809 C C . ALA A 1 231 ? -12.244 -4.715 -13.001 1.00 63.94 231 ALA A C 1
ATOM 1811 O O . ALA A 1 231 ? -12.424 -4.639 -11.789 1.00 63.94 231 ALA A O 1
ATOM 1812 N N . ARG A 1 232 ? -12.395 -5.873 -13.665 1.00 69.19 232 ARG A N 1
ATOM 1813 C CA . ARG A 1 232 ? -12.761 -7.137 -12.997 1.00 69.19 232 ARG A CA 1
ATOM 1814 C C . ARG A 1 232 ? -11.614 -7.739 -12.185 1.00 69.19 232 ARG A C 1
ATOM 1816 O O . ARG A 1 232 ? -11.869 -8.236 -11.094 1.00 69.19 232 ARG A O 1
ATOM 1823 N N . ALA A 1 233 ? -10.380 -7.674 -12.684 1.00 73.81 233 ALA A N 1
ATOM 1824 C CA . ALA A 1 233 ? -9.202 -8.090 -11.923 1.00 73.81 233 ALA A CA 1
ATOM 1825 C C . ALA A 1 233 ? -9.020 -7.206 -10.677 1.00 73.81 233 ALA A C 1
ATOM 1827 O O . ALA A 1 233 ? -8.965 -7.719 -9.563 1.00 73.81 233 ALA A O 1
ATOM 1828 N N . GLY A 1 234 ? -9.062 -5.879 -10.852 1.00 78.62 234 GLY A N 1
ATOM 1829 C CA . GLY A 1 234 ? -8.992 -4.918 -9.751 1.00 78.62 234 GLY A CA 1
ATOM 1830 C C . GLY A 1 234 ? -10.118 -5.079 -8.725 1.00 78.62 234 GLY A C 1
ATOM 1831 O O . GLY A 1 234 ? -9.867 -4.923 -7.536 1.00 78.62 234 GLY A O 1
ATOM 1832 N N . ALA A 1 235 ? -11.333 -5.452 -9.147 1.00 80.12 235 ALA A N 1
ATOM 1833 C CA . ALA A 1 235 ? -12.438 -5.734 -8.228 1.00 80.12 235 ALA A CA 1
ATOM 1834 C C . ALA A 1 235 ? -12.172 -6.960 -7.335 1.00 80.12 235 ALA A C 1
ATOM 1836 O O . ALA A 1 235 ? -12.504 -6.926 -6.154 1.00 80.12 235 ALA A O 1
ATOM 1837 N N . GLY A 1 236 ? -11.540 -8.013 -7.868 1.00 83.00 236 GLY A N 1
ATOM 1838 C CA . GLY A 1 236 ? -11.130 -9.180 -7.079 1.00 83.00 236 GLY A CA 1
ATOM 1839 C C . GLY A 1 236 ? -10.017 -8.857 -6.076 1.00 83.00 236 GLY A C 1
ATOM 1840 O O . GLY A 1 236 ? -10.097 -9.261 -4.917 1.00 83.00 236 GLY A O 1
ATOM 1841 N N . SER A 1 237 ? -9.014 -8.073 -6.487 1.00 86.88 237 SER A N 1
ATOM 1842 C CA . SER A 1 237 ? -7.959 -7.595 -5.579 1.00 86.88 237 SER A CA 1
ATOM 1843 C C . SER A 1 237 ? -8.508 -6.675 -4.482 1.00 86.88 237 SER A C 1
ATOM 1845 O O . SER A 1 237 ? -8.064 -6.750 -3.338 1.00 86.88 237 SER A O 1
ATOM 1847 N N . LEU A 1 238 ? -9.497 -5.836 -4.810 1.00 89.50 238 LEU A N 1
ATOM 1848 C CA . LEU A 1 238 ? -10.163 -4.944 -3.862 1.00 89.50 238 LEU A CA 1
ATOM 1849 C C . LEU A 1 238 ? -11.004 -5.719 -2.836 1.00 89.50 238 LEU A C 1
ATOM 1851 O O . LEU A 1 238 ? -10.898 -5.427 -1.649 1.00 89.50 238 LEU A O 1
ATOM 1855 N N . ASP A 1 239 ? -11.765 -6.737 -3.256 1.00 87.44 239 ASP A N 1
ATOM 1856 C CA . ASP A 1 239 ? -12.481 -7.636 -2.336 1.00 87.44 239 ASP A CA 1
ATOM 1857 C C . ASP A 1 239 ? -11.517 -8.328 -1.364 1.00 87.44 239 ASP A C 1
ATOM 1859 O O . ASP A 1 239 ? -11.696 -8.269 -0.149 1.00 87.44 239 ASP A O 1
ATOM 1863 N N . ALA A 1 240 ? -10.433 -8.917 -1.881 1.00 87.88 240 ALA A N 1
ATOM 1864 C CA . ALA A 1 240 ? -9.422 -9.564 -1.049 1.00 87.88 240 ALA A CA 1
ATOM 1865 C C . ALA A 1 240 ? -8.795 -8.591 -0.029 1.00 87.88 240 ALA A C 1
ATOM 1867 O O . ALA A 1 240 ? -8.560 -8.967 1.123 1.00 87.88 240 ALA A O 1
ATOM 1868 N N . PHE A 1 241 ? -8.572 -7.335 -0.426 1.00 92.12 241 PHE A N 1
ATOM 1869 C CA . PHE A 1 241 ? -8.075 -6.277 0.452 1.00 92.12 241 PHE A CA 1
ATOM 1870 C C . PHE A 1 241 ? -9.095 -5.883 1.533 1.00 92.12 241 PHE A C 1
ATOM 1872 O O . PHE A 1 241 ? -8.752 -5.839 2.716 1.00 92.12 241 PHE A O 1
ATOM 1879 N N . GLU A 1 242 ? -10.359 -5.663 1.159 1.00 92.06 242 GLU A N 1
ATOM 1880 C CA . GLU A 1 242 ? -11.452 -5.385 2.096 1.00 92.06 242 GLU A CA 1
ATOM 1881 C C . GLU A 1 242 ? -11.680 -6.548 3.084 1.00 92.06 242 GLU A C 1
ATOM 1883 O O . GLU A 1 242 ? -11.838 -6.342 4.289 1.00 92.06 242 GLU A O 1
ATOM 1888 N N . ALA A 1 243 ? -11.678 -7.792 2.596 1.00 90.62 243 ALA A N 1
ATOM 1889 C CA . ALA A 1 243 ? -11.813 -8.995 3.411 1.00 90.62 243 ALA A CA 1
ATOM 1890 C C . ALA A 1 243 ? -10.634 -9.169 4.383 1.00 90.62 243 ALA A C 1
ATOM 1892 O O . ALA A 1 243 ? -10.840 -9.607 5.518 1.00 90.62 243 ALA A O 1
ATOM 1893 N N . GLY A 1 244 ? -9.425 -8.788 3.960 1.00 91.38 244 GLY A N 1
ATOM 1894 C CA . GLY A 1 244 ? -8.239 -8.700 4.806 1.00 91.38 244 GLY A CA 1
ATOM 1895 C C . GLY A 1 244 ? -8.384 -7.666 5.923 1.00 91.38 244 GLY A C 1
ATOM 1896 O O . GLY A 1 244 ? -8.259 -8.012 7.096 1.00 91.38 244 GLY A O 1
ATOM 1897 N N . GLN A 1 245 ? -8.765 -6.430 5.583 1.00 91.88 245 GLN A N 1
ATOM 1898 C CA . GLN A 1 245 ? -8.999 -5.350 6.552 1.00 91.88 245 GLN A CA 1
ATOM 1899 C C . GLN A 1 245 ? -10.077 -5.732 7.585 1.00 91.88 245 GLN A C 1
ATOM 1901 O O . GLN A 1 245 ? -9.869 -5.583 8.788 1.00 91.88 245 GLN A O 1
ATOM 1906 N N . ARG A 1 246 ? -11.182 -6.356 7.151 1.00 92.00 246 ARG A N 1
ATOM 1907 C CA . ARG A 1 246 ? -12.210 -6.912 8.055 1.00 92.00 246 ARG A CA 1
ATOM 1908 C C . ARG A 1 246 ? -11.716 -8.080 8.920 1.00 92.00 246 ARG A C 1
ATOM 1910 O O . ARG A 1 246 ? -12.304 -8.349 9.967 1.00 92.00 246 ARG A O 1
ATOM 1917 N N . ALA A 1 247 ? -10.684 -8.810 8.495 1.00 91.19 247 ALA A N 1
ATOM 1918 C CA . ALA A 1 247 ? -10.085 -9.894 9.273 1.00 91.19 247 ALA A CA 1
ATOM 1919 C C . ALA A 1 247 ? -9.051 -9.393 10.294 1.00 91.19 247 ALA A C 1
ATOM 1921 O O . ALA A 1 247 ? -8.939 -9.993 11.366 1.00 91.19 247 ALA A O 1
ATOM 1922 N N . SER A 1 248 ? -8.333 -8.304 9.997 1.00 90.75 248 SER A N 1
ATOM 1923 C CA . SER A 1 248 ? -7.350 -7.688 10.899 1.00 90.75 248 SER A CA 1
ATOM 1924 C C . SER A 1 248 ? -7.952 -6.711 11.917 1.00 90.75 248 SER A C 1
ATOM 1926 O O . SER A 1 248 ? -7.380 -6.522 12.992 1.00 90.75 248 SER A O 1
ATOM 1928 N N . HIS A 1 249 ? -9.139 -6.163 11.640 1.00 93.75 249 HIS A N 1
ATOM 1929 C CA . HIS A 1 249 ? -9.825 -5.216 12.520 1.00 93.75 249 HIS A CA 1
ATOM 1930 C C . HIS A 1 249 ? -10.022 -5.726 13.968 1.00 93.75 249 HIS A C 1
ATOM 1932 O O . HIS A 1 249 ? -10.270 -6.910 14.219 1.00 93.75 249 HIS A O 1
ATOM 1938 N N . VAL A 1 250 ? -9.898 -4.825 14.944 1.00 91.12 250 VAL A N 1
ATOM 1939 C CA . VAL A 1 250 ? -9.920 -5.070 16.392 1.00 91.12 250 VAL A CA 1
ATOM 1940 C C . VAL A 1 250 ? -11.117 -4.352 17.016 1.00 91.12 250 VAL A C 1
ATOM 1942 O O . VAL A 1 250 ? -11.087 -3.144 17.236 1.00 91.12 250 VAL A O 1
ATOM 1945 N N . GLY A 1 251 ? -12.138 -5.115 17.411 1.00 90.81 251 GLY A N 1
ATOM 1946 C CA . GLY A 1 251 ? -13.273 -4.599 18.179 1.00 90.81 251 GLY A CA 1
ATOM 1947 C C . GLY A 1 251 ? -14.623 -4.997 17.592 1.00 90.81 251 GLY A C 1
ATOM 1948 O O . GLY A 1 251 ? -14.788 -6.101 17.072 1.00 90.81 251 GLY A O 1
ATOM 1949 N N . ALA A 1 252 ? -15.606 -4.105 17.723 1.00 90.62 252 ALA A N 1
ATOM 1950 C CA . ALA A 1 252 ? -16.859 -4.216 16.981 1.00 90.62 252 ALA A CA 1
ATOM 1951 C C . ALA A 1 252 ? -16.601 -3.916 15.490 1.00 90.62 252 ALA A C 1
ATOM 1953 O O . ALA A 1 252 ? -15.709 -3.122 15.213 1.00 90.62 252 ALA A O 1
ATOM 1954 N N . PRO A 1 253 ? -17.358 -4.500 14.541 1.00 91.69 253 PRO A N 1
ATOM 1955 C CA . PRO A 1 253 ? -17.167 -4.232 13.116 1.00 91.69 253 PRO A CA 1
ATOM 1956 C C . PRO A 1 253 ? -17.174 -2.734 12.788 1.00 91.69 253 PRO A C 1
ATOM 1958 O O . PRO A 1 253 ? -18.073 -2.008 13.224 1.00 91.69 253 PRO A O 1
ATOM 1961 N N . SER A 1 254 ? -16.187 -2.300 12.008 1.00 91.94 254 SER A N 1
ATOM 1962 C CA . SER A 1 254 ? -16.072 -0.946 11.477 1.00 91.94 254 SER A CA 1
ATOM 1963 C C . SER A 1 254 ? -17.145 -0.641 10.427 1.00 91.94 254 SER A C 1
ATOM 1965 O O . SER A 1 254 ? -17.724 -1.531 9.798 1.00 91.94 254 SER A O 1
ATOM 1967 N N . ILE A 1 255 ? -17.406 0.650 10.223 1.00 93.31 255 ILE A N 1
ATOM 1968 C CA . ILE A 1 255 ? -18.142 1.156 9.066 1.00 93.31 255 ILE A CA 1
ATOM 1969 C C . ILE A 1 255 ? -17.123 1.385 7.950 1.00 93.31 255 ILE A C 1
ATOM 1971 O O . ILE A 1 255 ? -16.396 2.379 7.961 1.00 93.31 255 ILE A O 1
ATOM 1975 N N . ASP A 1 256 ? -17.076 0.459 6.996 1.00 91.94 256 ASP A N 1
ATOM 1976 C CA . ASP A 1 256 ? -16.171 0.518 5.849 1.00 91.94 256 ASP A CA 1
ATOM 1977 C C . ASP A 1 256 ? -16.875 1.181 4.648 1.00 91.94 256 ASP A C 1
ATOM 1979 O O . ASP A 1 256 ? -17.997 0.817 4.290 1.00 91.94 256 ASP A O 1
ATOM 1983 N N . THR A 1 257 ? -16.238 2.174 4.021 1.00 92.38 257 THR A N 1
ATOM 1984 C CA . THR A 1 257 ? -16.776 2.916 2.866 1.00 92.38 257 THR A CA 1
ATOM 1985 C C . THR A 1 257 ? -15.772 2.950 1.718 1.00 92.38 257 THR A C 1
ATOM 1987 O O . THR A 1 257 ? -14.706 3.552 1.832 1.00 92.38 257 THR A O 1
ATOM 1990 N N . VAL A 1 258 ? -16.124 2.377 0.568 1.00 92.00 258 VAL A N 1
ATOM 1991 C CA . VAL A 1 258 ? -15.257 2.401 -0.621 1.00 92.00 258 VAL A CA 1
ATOM 1992 C C . VAL A 1 258 ? -15.688 3.505 -1.588 1.00 92.00 258 VAL A C 1
ATOM 1994 O O . VAL A 1 258 ? -16.860 3.601 -1.956 1.00 92.00 258 VAL A O 1
ATOM 1997 N N . ILE A 1 259 ? -14.730 4.342 -1.997 1.00 89.25 259 ILE A N 1
ATOM 1998 C CA . ILE A 1 259 ? -14.917 5.519 -2.853 1.00 89.25 259 ILE A CA 1
ATOM 1999 C C . ILE A 1 259 ? -14.000 5.390 -4.071 1.00 89.25 259 ILE A C 1
ATOM 2001 O O . ILE A 1 259 ? -12.784 5.563 -3.991 1.00 89.25 259 ILE A O 1
ATOM 2005 N N . GLY A 1 260 ? -14.593 5.098 -5.225 1.00 84.62 260 GLY A N 1
ATOM 2006 C CA . GLY A 1 260 ? -13.878 5.033 -6.497 1.00 84.62 260 GLY A CA 1
ATOM 2007 C C . GLY A 1 260 ? -13.885 6.375 -7.219 1.00 84.62 260 GLY A C 1
ATOM 2008 O O . GLY A 1 260 ? -14.957 6.934 -7.448 1.00 84.62 260 GLY A O 1
ATOM 2009 N N . HIS A 1 261 ? -12.713 6.867 -7.630 1.00 82.69 261 HIS A N 1
ATOM 2010 C CA . HIS A 1 261 ? -12.559 8.112 -8.388 1.00 82.69 261 HIS A CA 1
ATOM 2011 C C . HIS A 1 261 ? -12.163 7.841 -9.849 1.00 82.69 261 HIS A C 1
ATOM 2013 O O . HIS A 1 261 ? -11.171 7.159 -10.116 1.00 82.69 261 HIS A O 1
ATOM 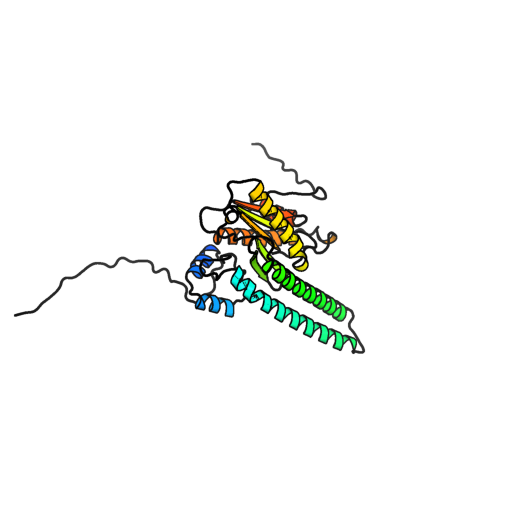2019 N N . SER A 1 262 ? -12.880 8.441 -10.807 1.00 80.50 262 SER A N 1
ATOM 2020 C CA . SER A 1 262 ? -12.676 8.212 -12.250 1.00 80.50 262 SER A CA 1
ATOM 2021 C C . SER A 1 262 ? -12.792 6.711 -12.583 1.00 80.50 262 SER A C 1
ATOM 2023 O O . SER A 1 262 ? -13.778 6.093 -12.199 1.00 80.50 262 SER A O 1
ATOM 2025 N N . TYR A 1 263 ? -11.811 6.078 -13.233 1.00 68.81 263 TYR A N 1
ATOM 2026 C CA . TYR A 1 263 ? -11.829 4.624 -13.485 1.00 68.81 263 TYR A CA 1
ATOM 2027 C C . TYR A 1 263 ? -11.927 3.770 -12.206 1.00 68.81 263 TYR A C 1
ATOM 2029 O O . TYR A 1 263 ? -12.483 2.673 -12.241 1.00 68.81 263 TYR A O 1
ATOM 2037 N N . GLY A 1 264 ? -11.494 4.294 -11.052 1.00 65.69 264 GLY A N 1
ATOM 2038 C CA . GLY A 1 264 ? -11.728 3.647 -9.763 1.00 65.69 264 GLY A CA 1
ATOM 2039 C C . GLY A 1 264 ? -13.220 3.453 -9.468 1.00 65.69 264 GLY A C 1
ATOM 2040 O O . GLY A 1 264 ? -13.593 2.460 -8.854 1.00 65.69 264 GLY A O 1
ATOM 2041 N N . SER A 1 265 ? -14.105 4.327 -9.968 1.00 74.44 265 SER A N 1
ATOM 2042 C CA . SER A 1 265 ? -15.562 4.146 -9.875 1.00 74.44 265 SER A CA 1
ATOM 2043 C C . SER A 1 265 ? -16.040 2.893 -10.627 1.00 74.44 265 SER A C 1
ATOM 2045 O O . SER A 1 265 ? -16.988 2.249 -10.187 1.00 74.44 265 SER A O 1
ATOM 2047 N N . THR A 1 266 ? -15.375 2.512 -11.725 1.00 73.44 266 THR A N 1
ATOM 2048 C CA . THR A 1 266 ? -15.662 1.280 -12.483 1.00 73.44 266 THR A CA 1
ATOM 2049 C C . THR A 1 266 ? -15.207 0.036 -11.720 1.00 73.44 266 THR A C 1
ATOM 2051 O O . THR A 1 266 ? -15.942 -0.948 -11.677 1.00 73.44 266 THR A O 1
ATOM 2054 N N . VAL A 1 267 ? -14.035 0.084 -11.075 1.00 72.31 267 VAL A N 1
ATOM 2055 C CA . VAL A 1 267 ? -13.518 -1.007 -10.221 1.00 72.31 267 VAL A CA 1
ATOM 2056 C C . VAL A 1 267 ? -14.454 -1.238 -9.027 1.00 72.31 267 VAL A C 1
ATOM 2058 O O . VAL A 1 267 ? -14.906 -2.356 -8.793 1.00 72.31 267 VAL A O 1
ATOM 2061 N N . VAL A 1 268 ? -14.828 -0.161 -8.329 1.00 73.38 268 VAL A N 1
ATOM 2062 C CA . VAL A 1 268 ? -15.750 -0.196 -7.181 1.00 73.38 268 VAL A CA 1
ATOM 2063 C C . VAL A 1 268 ? -17.154 -0.648 -7.593 1.00 73.38 268 VAL A C 1
ATOM 2065 O O . VAL A 1 268 ? -17.763 -1.470 -6.912 1.00 73.38 268 VAL A O 1
ATOM 2068 N N . GLY A 1 269 ? -17.655 -0.189 -8.745 1.00 64.88 269 GLY A N 1
ATOM 2069 C CA . GLY A 1 269 ? -18.933 -0.649 -9.293 1.00 64.88 269 GLY A CA 1
ATOM 2070 C C . GLY A 1 269 ? -18.928 -2.133 -9.675 1.00 64.88 269 GLY A C 1
ATOM 2071 O O . GLY A 1 269 ? -19.935 -2.816 -9.476 1.00 64.88 269 GLY A O 1
ATOM 2072 N N . ALA A 1 270 ? -17.803 -2.653 -10.178 1.00 69.25 270 ALA A N 1
ATOM 2073 C CA . ALA A 1 270 ? -17.640 -4.070 -10.494 1.00 69.25 270 ALA A CA 1
ATOM 2074 C C . ALA A 1 270 ? -17.609 -4.946 -9.228 1.00 69.25 270 ALA A C 1
ATOM 2076 O O . ALA A 1 270 ? -18.272 -5.983 -9.212 1.00 69.25 270 ALA A O 1
ATOM 2077 N N . ALA A 1 271 ? -16.931 -4.505 -8.160 1.00 67.81 271 ALA A N 1
ATOM 2078 C CA . ALA A 1 271 ? -16.958 -5.173 -6.856 1.00 67.81 271 ALA A CA 1
ATOM 2079 C C . ALA A 1 271 ? -18.384 -5.202 -6.269 1.00 67.81 271 ALA A C 1
ATOM 2081 O O . ALA A 1 271 ? -18.938 -6.274 -6.023 1.00 67.81 271 ALA A O 1
ATOM 2082 N N . ALA A 1 272 ? -19.043 -4.042 -6.158 1.00 68.56 272 ALA A N 1
ATOM 2083 C CA . ALA A 1 272 ? -20.415 -3.948 -5.648 1.00 68.56 272 ALA A CA 1
ATOM 2084 C C . ALA A 1 272 ? -21.403 -4.844 -6.419 1.00 68.56 272 ALA A C 1
ATOM 2086 O O . ALA A 1 272 ? -22.208 -5.553 -5.815 1.00 68.56 272 ALA A O 1
ATOM 2087 N N . SER A 1 273 ? -21.308 -4.866 -7.754 1.00 63.75 273 SER A N 1
ATOM 2088 C CA . SER A 1 273 ? -22.201 -5.650 -8.624 1.00 63.75 273 SER A CA 1
ATOM 2089 C C . SER A 1 273 ? -22.030 -7.166 -8.484 1.00 63.75 273 SER A C 1
ATOM 2091 O O . SER A 1 273 ? -22.952 -7.911 -8.811 1.00 63.75 273 SER A O 1
ATOM 2093 N N . ALA A 1 274 ? -20.884 -7.634 -7.983 1.00 59.41 274 ALA A N 1
ATOM 2094 C CA . ALA A 1 274 ? -20.663 -9.039 -7.642 1.00 59.41 274 ALA A CA 1
ATOM 2095 C C . ALA A 1 274 ? -21.267 -9.434 -6.273 1.00 59.41 274 ALA A C 1
ATOM 2097 O O . ALA A 1 274 ? -21.176 -10.596 -5.881 1.00 59.41 274 ALA A O 1
ATOM 2098 N N . GLY A 1 275 ? -21.909 -8.495 -5.563 1.00 48.47 275 GLY A N 1
ATOM 2099 C CA . GLY A 1 275 ? -22.529 -8.709 -4.251 1.00 48.47 275 GLY A CA 1
ATOM 2100 C C . GLY A 1 275 ? -21.584 -8.494 -3.064 1.00 48.47 275 GLY A C 1
ATOM 2101 O O . GLY A 1 275 ? -21.839 -9.039 -1.993 1.00 48.47 275 GLY A O 1
ATOM 2102 N N . 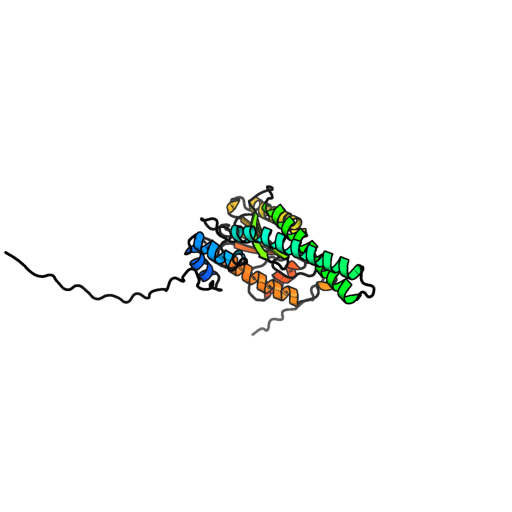ILE A 1 276 ? -20.494 -7.743 -3.259 1.00 53.00 276 ILE A N 1
ATOM 2103 C CA . ILE A 1 276 ? -19.335 -7.743 -2.351 1.00 53.00 276 ILE A CA 1
ATOM 2104 C C . ILE A 1 276 ? -19.313 -6.553 -1.366 1.00 53.00 276 ILE A C 1
ATOM 2106 O O . ILE A 1 276 ? -18.881 -6.724 -0.227 1.00 53.00 276 ILE A O 1
ATOM 2110 N N . THR A 1 277 ? -19.822 -5.373 -1.748 1.00 46.25 277 THR A N 1
ATOM 2111 C CA . THR A 1 277 ? -19.594 -4.121 -0.987 1.00 46.25 277 THR A CA 1
ATOM 2112 C C . THR A 1 277 ? -20.822 -3.193 -0.962 1.00 46.25 277 THR A C 1
ATOM 2114 O O . THR A 1 277 ? -21.539 -3.072 -1.956 1.00 46.25 277 THR A O 1
ATOM 2117 N N . SER A 1 278 ? -21.030 -2.461 0.144 1.00 41.22 278 SER A N 1
ATOM 2118 C CA . SER A 1 278 ? -21.924 -1.285 0.206 1.00 41.22 278 SER A CA 1
ATOM 2119 C C . SER A 1 278 ? -21.173 -0.024 -0.236 1.00 41.22 278 SER A C 1
ATOM 2121 O O . SER A 1 278 ? -20.299 0.459 0.477 1.00 41.22 278 SER A O 1
ATOM 2123 N N . THR A 1 279 ? -21.508 0.532 -1.402 1.00 44.38 279 THR A N 1
ATOM 2124 C CA . THR A 1 279 ? -20.706 1.589 -2.054 1.00 44.38 279 THR A CA 1
ATOM 2125 C C . THR A 1 279 ? -21.439 2.918 -2.223 1.00 44.38 279 THR A C 1
ATOM 2127 O O . THR A 1 279 ? -22.593 2.936 -2.654 1.00 44.38 279 THR A O 1
ATOM 2130 N N . GLN A 1 280 ? -20.735 4.039 -2.017 1.00 35.78 280 GLN A N 1
ATOM 2131 C CA . GLN A 1 280 ? -21.136 5.350 -2.547 1.00 35.78 280 GLN A CA 1
ATOM 2132 C C . GLN A 1 280 ? -20.289 5.701 -3.776 1.00 35.78 280 GLN A C 1
ATOM 2134 O O . GLN A 1 280 ? -19.072 5.849 -3.685 1.00 35.78 280 GLN A O 1
ATOM 2139 N N . THR A 1 281 ? -20.943 5.877 -4.924 1.00 35.50 281 THR A N 1
ATOM 2140 C CA . THR A 1 281 ? -20.282 6.205 -6.195 1.00 35.50 281 THR A CA 1
ATOM 2141 C C . THR A 1 281 ? -20.490 7.674 -6.548 1.00 35.50 281 THR A C 1
ATOM 2143 O O . THR A 1 281 ? -21.625 8.111 -6.730 1.00 35.50 281 THR A O 1
ATOM 2146 N N . THR A 1 282 ? -19.406 8.432 -6.721 1.00 32.75 282 THR A N 1
ATOM 2147 C CA . THR A 1 282 ? -19.437 9.816 -7.224 1.00 32.75 282 THR A CA 1
ATOM 2148 C C . THR A 1 282 ? -18.920 9.876 -8.664 1.00 32.75 282 THR A C 1
ATOM 2150 O O . THR A 1 282 ? -17.737 10.089 -8.923 1.00 32.75 282 THR A O 1
ATOM 2153 N N . SER A 1 283 ? -19.815 9.676 -9.635 1.00 30.97 283 SER A N 1
ATOM 2154 C CA . SER A 1 283 ? -19.483 9.751 -11.062 1.00 30.97 283 SER A CA 1
ATOM 2155 C C . SER A 1 283 ? -19.725 11.148 -11.649 1.00 30.97 283 SER A C 1
ATOM 2157 O O . SER A 1 283 ? -20.800 11.729 -11.506 1.00 30.97 283 SER A O 1
ATOM 2159 N N . SER A 1 284 ? -18.744 11.667 -12.392 1.00 27.64 284 SER A N 1
ATOM 2160 C CA . SER A 1 284 ? -18.991 12.736 -13.371 1.00 27.64 284 SER A CA 1
ATOM 2161 C C . SER A 1 284 ? -19.586 12.121 -14.646 1.00 27.64 284 SER A C 1
ATOM 2163 O O . SER A 1 284 ? -19.083 11.096 -15.112 1.00 27.64 284 SER A O 1
ATOM 2165 N N . PRO A 1 285 ? -20.640 12.703 -15.245 1.00 28.95 285 PRO A N 1
ATOM 2166 C CA . PRO A 1 285 ? -21.415 12.017 -16.271 1.00 28.95 285 PRO A CA 1
ATOM 2167 C C . PRO A 1 285 ? -20.768 12.098 -17.660 1.00 28.95 285 PRO A C 1
ATOM 2169 O O . PRO A 1 285 ? -21.000 13.047 -18.411 1.00 28.95 285 PRO A O 1
ATOM 2172 N N . ARG A 1 286 ? -20.041 11.047 -18.057 1.00 30.00 286 ARG A N 1
ATOM 2173 C CA . ARG A 1 286 ? -19.948 10.618 -19.464 1.00 30.00 286 ARG A CA 1
ATOM 2174 C C . ARG A 1 286 ? -19.536 9.146 -19.573 1.00 30.00 286 ARG A C 1
ATOM 2176 O O . ARG A 1 286 ? -18.633 8.712 -18.877 1.00 30.00 286 ARG A O 1
ATOM 2183 N N . ALA A 1 287 ? -20.200 8.434 -20.488 1.00 33.69 287 ALA A N 1
ATOM 2184 C CA . ALA A 1 287 ? -19.995 7.023 -20.838 1.00 33.69 287 ALA A CA 1
ATOM 2185 C C . ALA A 1 287 ? -20.323 5.976 -19.745 1.00 33.69 287 ALA A C 1
ATOM 2187 O O . ALA A 1 287 ? -19.450 5.313 -19.199 1.00 33.69 287 ALA A O 1
ATOM 2188 N N . ALA A 1 288 ? -21.621 5.732 -19.547 1.00 29.45 288 ALA A N 1
ATOM 2189 C CA . ALA A 1 288 ? -22.128 4.404 -19.196 1.00 29.45 288 ALA A CA 1
ATOM 2190 C C . ALA A 1 288 ? -23.334 4.093 -20.107 1.00 29.45 288 ALA A C 1
ATOM 2192 O O . ALA A 1 288 ? -24.262 4.907 -20.153 1.00 29.45 288 ALA A O 1
ATOM 2193 N N . PRO A 1 289 ? -23.352 2.978 -20.863 1.00 31.91 289 PRO A N 1
ATOM 2194 C CA . PRO A 1 289 ? -24.557 2.535 -21.553 1.00 31.91 289 PRO A CA 1
ATOM 2195 C C . PRO A 1 289 ? -25.553 1.980 -20.526 1.00 31.91 289 PRO A C 1
ATOM 2197 O O . PRO A 1 289 ? -25.179 1.262 -19.600 1.00 31.91 289 PRO A O 1
ATOM 2200 N N . ALA A 1 290 ? -26.830 2.330 -20.671 1.00 29.36 290 ALA A N 1
ATOM 2201 C CA . ALA A 1 290 ? -27.855 1.961 -19.702 1.00 29.36 290 ALA A CA 1
ATOM 2202 C C . ALA A 1 290 ? -28.207 0.464 -19.778 1.00 29.36 290 ALA A C 1
ATOM 2204 O O . ALA A 1 290 ? -28.735 0.002 -20.788 1.00 29.36 290 ALA A O 1
ATOM 2205 N N . CYS A 1 291 ? -28.010 -0.266 -18.678 1.00 27.58 291 CYS A N 1
ATOM 2206 C CA . CYS A 1 291 ? -28.661 -1.557 -18.455 1.00 27.58 291 CYS A CA 1
ATOM 2207 C C . CYS A 1 291 ? -29.995 -1.335 -17.735 1.00 27.58 291 CYS A C 1
ATOM 2209 O O . CYS A 1 291 ? -30.035 -1.050 -16.539 1.00 27.58 291 CYS A O 1
ATOM 2211 N N . SER A 1 292 ? -31.095 -1.465 -18.473 1.00 28.30 292 SER A N 1
ATOM 2212 C CA . SER A 1 292 ? -32.456 -1.449 -17.934 1.00 28.30 292 SER A CA 1
ATOM 2213 C C . SER A 1 292 ? -32.775 -2.756 -17.202 1.00 28.30 292 SER A C 1
ATOM 2215 O O . SER A 1 292 ? -32.766 -3.823 -17.820 1.00 28.30 292 SER A O 1
ATOM 2217 N N . SER A 1 293 ? -33.118 -2.683 -15.917 1.00 29.44 293 SER A N 1
ATOM 2218 C CA . SER A 1 293 ? -33.662 -3.814 -15.164 1.00 29.44 293 SER A CA 1
ATOM 2219 C C . SER A 1 293 ? -35.176 -3.930 -15.371 1.00 29.44 293 SER A C 1
ATOM 2221 O O . SER A 1 293 ? -35.957 -3.128 -14.864 1.00 29.44 293 SER A O 1
ATOM 2223 N N . THR A 1 294 ? -35.603 -4.961 -16.100 1.00 31.23 294 THR A N 1
ATOM 2224 C CA . THR A 1 294 ? -37.022 -5.331 -16.211 1.00 31.23 294 THR A CA 1
ATOM 2225 C C . THR A 1 294 ? -37.341 -6.397 -15.166 1.00 31.23 294 THR A C 1
ATOM 2227 O O . THR A 1 294 ? -36.854 -7.522 -15.259 1.00 31.23 294 THR A O 1
ATOM 2230 N N . THR A 1 295 ? -38.165 -6.066 -14.174 1.00 30.95 295 THR A N 1
ATOM 2231 C CA . THR A 1 295 ? -38.728 -7.047 -13.237 1.00 30.95 295 THR A CA 1
ATOM 2232 C C . THR A 1 295 ? -39.847 -7.857 -13.903 1.00 30.95 295 THR A C 1
ATOM 2234 O O . THR A 1 295 ? -40.744 -7.266 -14.507 1.00 30.95 295 THR A O 1
ATOM 2237 N N . PRO A 1 296 ? -39.872 -9.196 -13.767 1.00 30.66 296 PRO A N 1
ATOM 2238 C CA . PRO A 1 296 ? -41.080 -9.975 -13.989 1.00 30.66 296 PRO A CA 1
ATOM 2239 C C . PRO A 1 296 ? -41.957 -9.936 -12.733 1.00 30.66 296 PRO A C 1
ATOM 2241 O O . PRO A 1 296 ? -41.492 -10.207 -11.626 1.00 30.66 296 PRO A O 1
ATOM 2244 N N . VAL A 1 297 ? -43.239 -9.627 -12.917 1.00 34.12 297 VAL A N 1
ATOM 2245 C CA . VAL A 1 297 ? -44.284 -9.834 -11.909 1.00 34.12 297 VAL A CA 1
ATOM 2246 C C . VAL A 1 297 ? -44.866 -11.232 -12.094 1.00 34.12 297 VAL A C 1
ATOM 2248 O O . VAL A 1 297 ? -45.422 -11.484 -13.159 1.00 34.12 297 VAL A O 1
ATOM 2251 N N . THR A 1 298 ? -44.778 -12.070 -11.057 1.00 43.91 298 THR A N 1
ATOM 2252 C CA . THR A 1 298 ? -45.846 -12.943 -10.507 1.00 43.91 298 THR A CA 1
ATOM 2253 C C . THR A 1 298 ? -45.323 -13.636 -9.258 1.00 43.91 298 THR A C 1
ATOM 2255 O O . THR A 1 298 ? -44.290 -14.327 -9.400 1.00 43.91 298 THR A O 1
#

Secondary structure (DSSP, 8-state):
-------------------PPPBTBPPPSSHHHHHHHHTTS-HHHHHHHHTT-GGGGG-TT--SS-TTS-SHHHHHHHHHHHHHHHHHHHHHHHHHHHHHHTTSSS--HHHHHHHHHHHHHHHHHHHHHHHHHHHHT--SSSPEEEEEE-TTS-EEEEES-TTT-SEEEEEE--TT--GGGHHHHHHHHHHHHHHHHHH-TT--GGGEEEEEEE-S---SSGGGTT-HHHHHHHHHHHHHHHHHHHHH--SSPPEEEEEE-THHHHHHHHHHHTT---B-----SS--------PPP-